Protein AF-A0A9P7D9U9-F1 (afdb_monomer_lite)

Foldseek 3Di:
DQPDLCVVLVVLLVVLLVVCVVCDPDPSNVVSLVVSVVVSVVVQVVDPDRHDADPCNSVVSVVVSVVVVVVVVVVVVVVVVPPPPQLCVLDPQDDLLNLCCVPCVVVLVVQQVVVCVVVVHDPDPVCSVVSSVVCVVVDDPVSSVVSVVVSVVDNVVHDDPVVSVVSCVVCVVVVVVVVVVVVVVVVVVVVVVDPPPPDDPDDPPPPDPPPPDDDDPDDD

pLDDT: mean 78.58, std 14.87, range [38.19, 97.62]

Sequence (220 aa):
MSTDWSIAFKPILDLHSKAIFAAGSSSVGKPVVRKIRRAILAAQDEQEEPIALPTSLKKAIKEYYAKSLKDKEEADEREAASRPREPSFYKKPLSEWDVAQKLFKQEIDSYDKAQQQSKGLEYSIKYRTGNAREWFNNMTPSQQQEVKFAMKKWNEEGAPEETQAIYRKNNLKKTLEDFAEQIQRTIVISRVLGPDLSHSSFPDFRIRPTSMYCPDPTRV

Structure (mmCIF, N/CA/C/O backbone):
data_AF-A0A9P7D9U9-F1
#
_entry.id   AF-A0A9P7D9U9-F1
#
loop_
_atom_site.group_PDB
_atom_site.id
_atom_site.type_symbol
_atom_site.label_atom_id
_atom_site.label_alt_id
_atom_site.label_comp_id
_atom_site.label_asym_id
_atom_site.label_entity_id
_atom_site.label_seq_id
_atom_site.pdbx_PDB_ins_code
_atom_site.Cartn_x
_atom_site.Cartn_y
_atom_site.Cartn_z
_atom_site.occupancy
_atom_site.B_iso_or_equiv
_atom_site.auth_seq_id
_atom_site.auth_comp_id
_atom_site.auth_asym_id
_atom_site.auth_atom_id
_atom_site.pdbx_PDB_model_num
ATOM 1 N N . MET A 1 1 ? 27.990 11.207 -40.603 1.00 38.19 1 MET A N 1
ATOM 2 C CA . MET A 1 1 ? 27.406 11.034 -39.257 1.00 38.19 1 MET A CA 1
ATOM 3 C C . MET A 1 1 ? 27.461 9.552 -38.942 1.00 38.19 1 MET A C 1
ATOM 5 O O . MET A 1 1 ? 26.999 8.785 -39.771 1.00 38.19 1 MET A O 1
ATOM 9 N N . SER A 1 2 ? 28.125 9.131 -37.863 1.00 43.81 2 SER A N 1
ATOM 10 C CA . SER A 1 2 ? 28.246 7.700 -37.550 1.00 43.81 2 SER A CA 1
ATOM 11 C C . SER A 1 2 ? 26.873 7.175 -37.142 1.00 43.81 2 SER A C 1
ATOM 13 O O . SER A 1 2 ? 26.391 7.523 -36.067 1.00 43.81 2 SER A O 1
ATOM 15 N N . THR A 1 3 ? 26.231 6.388 -38.004 1.00 58.41 3 THR A N 1
ATOM 16 C CA . THR A 1 3 ? 25.002 5.669 -37.663 1.00 58.41 3 THR A CA 1
ATOM 17 C C . THR A 1 3 ? 25.354 4.696 -36.549 1.00 58.41 3 THR A C 1
ATOM 19 O O . THR A 1 3 ? 26.104 3.743 -36.755 1.00 58.41 3 THR A O 1
ATOM 22 N N . ASP A 1 4 ? 24.904 4.992 -35.335 1.00 79.44 4 ASP A N 1
ATOM 23 C CA . ASP A 1 4 ? 25.162 4.148 -34.178 1.00 79.44 4 ASP A CA 1
ATOM 24 C C . ASP A 1 4 ? 24.483 2.794 -34.438 1.00 79.44 4 ASP A C 1
ATOM 26 O O . ASP A 1 4 ? 23.257 2.712 -34.530 1.00 79.44 4 ASP A O 1
ATOM 30 N N . TRP A 1 5 ? 25.274 1.734 -34.638 1.00 88.19 5 TRP A N 1
ATOM 31 C CA . TRP A 1 5 ? 24.797 0.372 -34.923 1.00 88.19 5 TRP A CA 1
ATOM 32 C C . TRP A 1 5 ? 23.723 -0.078 -33.917 1.00 88.19 5 TRP A C 1
ATOM 34 O O . TRP A 1 5 ? 22.824 -0.848 -34.252 1.00 88.19 5 TRP A O 1
ATOM 44 N N . SER A 1 6 ? 23.779 0.443 -32.688 1.00 86.38 6 SER A N 1
ATOM 45 C CA . SER A 1 6 ? 22.790 0.183 -31.644 1.00 86.38 6 SER A CA 1
ATOM 46 C C . SER A 1 6 ? 21.386 0.701 -31.988 1.00 86.38 6 SER A C 1
ATOM 48 O O . SER A 1 6 ? 20.402 0.080 -31.594 1.00 86.38 6 SER A O 1
ATOM 50 N N . ILE A 1 7 ? 21.275 1.790 -32.756 1.00 88.12 7 ILE A N 1
ATOM 51 C CA . ILE A 1 7 ? 20.002 2.356 -33.223 1.00 88.12 7 ILE A CA 1
ATOM 52 C C . ILE A 1 7 ? 19.436 1.497 -34.354 1.00 88.12 7 ILE A C 1
ATOM 54 O O . ILE A 1 7 ? 18.266 1.121 -34.315 1.00 88.12 7 ILE A O 1
ATOM 58 N N . ALA A 1 8 ? 20.271 1.143 -35.332 1.00 87.38 8 ALA A N 1
ATOM 59 C CA . ALA A 1 8 ? 19.840 0.373 -36.496 1.00 87.38 8 ALA A CA 1
ATOM 60 C C . ALA A 1 8 ? 19.400 -1.054 -36.138 1.00 87.38 8 ALA A C 1
ATOM 62 O O . ALA A 1 8 ? 18.411 -1.557 -36.665 1.00 87.38 8 ALA A O 1
ATOM 63 N N . PHE A 1 9 ? 20.092 -1.689 -35.190 1.00 90.88 9 PHE A N 1
ATOM 64 C CA . PHE A 1 9 ? 19.777 -3.044 -34.738 1.00 90.88 9 PHE A CA 1
ATOM 65 C C . PHE A 1 9 ? 18.959 -3.076 -33.442 1.00 90.88 9 PHE A C 1
ATOM 67 O O . PHE A 1 9 ? 18.838 -4.129 -32.809 1.00 90.88 9 PHE A O 1
ATOM 74 N N . LYS A 1 10 ? 18.353 -1.946 -33.053 1.00 89.94 10 LYS A N 1
ATOM 75 C CA . LYS A 1 10 ? 17.529 -1.840 -31.845 1.00 89.94 10 LYS A CA 1
ATOM 76 C C . LYS A 1 10 ? 16.432 -2.912 -31.751 1.00 89.94 10 LYS A C 1
ATOM 78 O O . LYS A 1 10 ? 16.337 -3.516 -30.688 1.00 89.94 10 LYS A O 1
ATOM 83 N N . PRO A 1 11 ? 15.671 -3.257 -32.813 1.00 91.88 11 PRO A N 1
ATOM 84 C CA . PRO A 1 11 ? 14.643 -4.300 -32.717 1.00 91.88 11 PRO A CA 1
ATOM 85 C C . PRO A 1 11 ? 15.201 -5.671 -32.304 1.00 91.88 11 PRO A C 1
ATOM 87 O O . PRO A 1 11 ? 14.588 -6.392 -31.517 1.00 91.88 11 PRO A O 1
ATOM 90 N N . ILE A 1 12 ? 16.398 -6.016 -32.792 1.00 90.75 12 ILE A N 1
ATOM 91 C CA . ILE A 1 12 ? 17.091 -7.270 -32.464 1.00 90.75 12 ILE A CA 1
ATOM 92 C C . ILE A 1 12 ? 17.590 -7.235 -31.015 1.00 90.75 12 ILE A C 1
ATOM 94 O O . ILE A 1 12 ? 17.492 -8.230 -30.292 1.00 90.75 12 ILE A O 1
ATOM 98 N N . LEU A 1 13 ? 18.110 -6.088 -30.574 1.00 89.69 13 LEU A N 1
ATOM 99 C CA . LEU A 1 13 ? 18.542 -5.886 -29.193 1.00 89.69 13 LEU A CA 1
ATOM 100 C C . LEU A 1 13 ? 17.347 -5.945 -28.220 1.00 89.69 13 LEU A C 1
ATOM 102 O O . LEU A 1 13 ? 17.408 -6.630 -27.195 1.00 89.69 13 LEU A O 1
ATOM 106 N N . ASP A 1 14 ? 16.226 -5.313 -28.550 1.00 88.06 14 ASP A N 1
ATOM 107 C CA . ASP A 1 14 ? 15.030 -5.292 -27.706 1.00 88.06 14 ASP A CA 1
ATOM 108 C C . ASP A 1 14 ? 14.404 -6.689 -27.576 1.00 88.06 14 ASP A C 1
ATOM 110 O O . ASP A 1 14 ? 14.042 -7.094 -26.466 1.00 88.06 14 ASP A O 1
ATOM 114 N N . LEU A 1 15 ? 14.380 -7.480 -28.657 1.00 91.12 15 LEU A N 1
ATOM 115 C CA . LEU A 1 15 ? 13.888 -8.866 -28.654 1.00 91.12 15 LEU A CA 1
ATOM 116 C C . LEU A 1 15 ? 14.630 -9.755 -27.641 1.00 91.12 15 LEU A C 1
ATOM 118 O O . LEU A 1 15 ? 14.038 -10.636 -27.012 1.00 91.12 15 LEU A O 1
ATOM 122 N N . HIS A 1 16 ? 15.931 -9.522 -27.465 1.00 86.50 16 HIS A N 1
ATOM 123 C CA . HIS A 1 16 ? 16.793 -10.327 -26.600 1.00 86.50 16 HIS A CA 1
ATOM 124 C C . HIS A 1 16 ? 17.087 -9.692 -25.233 1.00 86.50 16 HIS A C 1
ATOM 126 O O . HIS A 1 16 ? 17.719 -10.336 -24.390 1.00 86.50 16 HIS A O 1
ATOM 132 N N . SER A 1 17 ? 16.584 -8.481 -24.978 1.00 83.88 17 SER A N 1
ATOM 133 C CA . SER A 1 17 ? 16.792 -7.726 -23.736 1.00 83.88 17 SER A CA 1
ATOM 134 C C . SER A 1 17 ? 16.411 -8.531 -22.487 1.00 83.88 17 SER A C 1
ATOM 136 O O . SER A 1 17 ? 17.236 -8.732 -21.597 1.00 83.88 17 SER A O 1
ATOM 138 N N . LYS A 1 18 ? 15.200 -9.104 -22.457 1.00 82.62 18 LYS A N 1
ATOM 139 C CA . LYS A 1 18 ? 14.691 -9.912 -21.333 1.00 82.62 18 LYS A CA 1
ATOM 140 C C . LYS A 1 18 ? 15.584 -11.114 -21.020 1.00 82.62 18 LYS A C 1
ATOM 142 O O . LYS A 1 18 ? 15.840 -11.403 -19.856 1.00 82.62 18 LYS A O 1
ATOM 147 N N . ALA A 1 19 ? 16.078 -11.797 -22.053 1.00 81.69 19 ALA A N 1
ATOM 148 C CA . ALA A 1 19 ? 16.932 -12.971 -21.891 1.00 81.69 19 ALA A CA 1
ATOM 149 C C . ALA A 1 19 ? 18.329 -12.610 -21.358 1.00 81.69 19 ALA A C 1
ATOM 151 O O . ALA A 1 19 ? 18.917 -13.394 -20.618 1.00 81.69 19 ALA A O 1
ATOM 152 N N . ILE A 1 20 ? 18.855 -11.430 -21.707 1.00 80.88 20 ILE A N 1
ATOM 153 C CA . ILE A 1 20 ? 20.122 -10.933 -21.155 1.00 80.88 20 ILE A CA 1
ATOM 154 C C . ILE A 1 20 ? 19.951 -10.517 -19.699 1.00 80.88 20 ILE A C 1
ATOM 156 O O . ILE A 1 20 ? 20.754 -10.924 -18.862 1.00 80.88 20 ILE A O 1
ATOM 160 N N . PHE A 1 21 ? 18.896 -9.763 -19.382 1.00 79.31 21 PHE A N 1
ATOM 161 C CA . PHE A 1 21 ? 18.644 -9.324 -18.011 1.00 79.31 21 PHE A CA 1
ATOM 162 C C . PHE A 1 21 ? 18.388 -10.502 -17.064 1.00 79.31 21 PHE A C 1
ATOM 164 O O . PHE A 1 21 ? 18.892 -10.499 -15.948 1.00 79.31 21 PHE A O 1
ATOM 171 N N . ALA A 1 22 ? 17.700 -11.551 -17.526 1.00 78.44 22 ALA A N 1
ATOM 172 C CA . ALA A 1 22 ? 17.508 -12.774 -16.747 1.00 78.44 22 ALA A CA 1
ATOM 173 C C . ALA A 1 22 ? 18.806 -13.580 -16.536 1.00 78.44 22 ALA A C 1
ATOM 175 O O . ALA A 1 22 ? 18.949 -14.265 -15.528 1.00 78.44 22 ALA A O 1
ATOM 176 N N . ALA A 1 23 ? 19.758 -13.519 -17.475 1.00 72.75 23 ALA A N 1
ATOM 177 C CA . ALA A 1 23 ? 21.020 -14.258 -17.390 1.00 72.75 23 ALA A CA 1
ATOM 178 C C . ALA A 1 23 ? 22.089 -13.560 -16.522 1.00 72.75 23 ALA A C 1
ATOM 180 O O . ALA A 1 23 ? 23.051 -14.214 -16.097 1.00 72.75 23 ALA A O 1
ATOM 181 N N . GLY A 1 24 ? 21.951 -12.253 -16.276 1.00 66.94 24 GLY A N 1
ATOM 182 C CA . GLY A 1 24 ? 22.918 -11.447 -15.526 1.00 66.94 24 GLY A CA 1
ATOM 183 C C . GLY A 1 24 ? 24.337 -11.492 -16.118 1.00 66.94 24 GLY A C 1
ATOM 184 O O . GLY A 1 24 ? 24.531 -11.628 -17.327 1.00 66.94 24 GLY A O 1
ATOM 185 N N . SER A 1 25 ? 25.359 -11.418 -15.256 1.00 59.72 25 SER A N 1
ATOM 186 C CA . SER A 1 25 ? 26.783 -11.524 -15.632 1.00 59.72 25 SER A CA 1
ATOM 187 C C . SER A 1 25 ? 27.286 -12.970 -15.797 1.00 59.72 25 SER A C 1
ATOM 189 O O . SER A 1 25 ? 28.475 -13.199 -16.042 1.00 59.72 25 SER A O 1
ATOM 191 N N . SER A 1 26 ? 26.398 -13.962 -15.674 1.00 59.69 26 SER A N 1
ATOM 192 C CA . SER A 1 26 ? 26.762 -15.379 -15.647 1.00 59.69 26 SER A CA 1
ATOM 193 C C . SER A 1 26 ? 27.233 -15.914 -17.011 1.00 59.69 26 SER A C 1
ATOM 195 O O . SER A 1 26 ? 27.046 -15.312 -18.076 1.00 59.69 26 SER A O 1
ATOM 197 N N . SER A 1 27 ? 27.820 -17.116 -17.006 1.00 59.50 27 SER A N 1
ATOM 198 C CA . SER A 1 27 ? 28.221 -17.847 -18.219 1.00 59.50 27 SER A CA 1
ATOM 199 C C . SER A 1 27 ? 27.067 -18.061 -19.219 1.00 59.50 27 SER A C 1
ATOM 201 O O . SER A 1 27 ? 27.330 -18.232 -20.416 1.00 59.50 27 SER A O 1
ATOM 203 N N . VAL A 1 28 ? 25.812 -17.958 -18.759 1.00 60.25 28 VAL A N 1
ATOM 204 C CA . VAL A 1 28 ? 24.563 -18.064 -19.534 1.00 60.25 28 VAL A CA 1
ATOM 205 C C . VAL A 1 28 ? 24.367 -16.885 -20.502 1.00 60.25 28 VAL A C 1
ATOM 207 O O . VAL A 1 28 ? 23.746 -17.044 -21.554 1.00 60.25 28 VAL A O 1
ATOM 210 N N . GLY A 1 29 ? 24.994 -15.729 -20.252 1.00 69.56 29 GLY A N 1
ATOM 211 C CA . GLY A 1 29 ? 24.954 -14.583 -21.170 1.00 69.56 29 GLY A CA 1
ATOM 212 C C . GLY A 1 29 ? 25.712 -14.816 -22.487 1.00 69.56 29 GLY A C 1
ATOM 213 O O . GLY A 1 29 ? 25.397 -14.218 -23.517 1.00 69.56 29 GLY A O 1
ATOM 214 N N . LYS A 1 30 ? 26.695 -15.733 -22.511 1.00 80.12 30 LYS A N 1
ATOM 215 C CA . LYS A 1 30 ? 27.496 -16.031 -23.718 1.00 80.12 30 LYS A CA 1
ATOM 216 C C . LYS A 1 30 ? 26.639 -16.609 -24.863 1.00 80.12 30 LYS A C 1
ATOM 218 O O . LYS A 1 30 ? 26.780 -16.117 -25.985 1.00 80.12 30 LYS A O 1
ATOM 223 N N . PRO A 1 31 ? 25.774 -17.622 -24.640 1.00 86.00 31 PRO A N 1
ATOM 224 C CA . PRO A 1 31 ? 24.804 -18.083 -25.634 1.00 86.00 31 PRO A CA 1
ATOM 225 C C . PRO A 1 31 ? 23.915 -16.976 -26.206 1.00 86.00 31 PRO A C 1
ATOM 227 O O . PRO A 1 31 ? 23.750 -16.906 -27.422 1.00 86.00 31 PRO A O 1
ATOM 230 N N . VAL A 1 32 ? 23.383 -16.094 -25.357 1.00 85.75 32 VAL A N 1
ATOM 231 C CA . VAL A 1 32 ? 22.441 -15.044 -25.777 1.00 85.75 32 VAL A CA 1
ATOM 232 C C . VAL A 1 32 ? 23.145 -13.987 -26.632 1.00 85.75 32 VAL A C 1
ATOM 234 O O . VAL A 1 32 ? 22.694 -13.688 -27.734 1.00 85.75 32 VAL A O 1
ATOM 237 N N . VAL A 1 33 ? 24.334 -13.533 -26.220 1.00 87.88 33 VAL A N 1
ATOM 238 C CA . VAL A 1 33 ? 25.165 -12.607 -27.015 1.00 87.88 33 VAL A CA 1
ATOM 239 C C . VAL A 1 33 ? 25.573 -13.217 -28.362 1.00 87.88 33 VAL A C 1
ATOM 241 O O . VAL A 1 33 ? 25.669 -12.510 -29.365 1.00 87.88 33 VAL A O 1
ATOM 244 N N . ARG A 1 34 ? 25.803 -14.538 -28.431 1.00 89.25 34 ARG A N 1
ATOM 245 C CA . ARG A 1 34 ? 26.063 -15.221 -29.712 1.00 89.25 34 ARG A CA 1
ATOM 246 C C . ARG A 1 34 ? 24.837 -15.213 -30.624 1.00 89.25 34 ARG A C 1
ATOM 248 O O . ARG A 1 34 ? 25.021 -15.018 -31.820 1.00 89.25 34 ARG A O 1
ATOM 255 N N . LYS A 1 35 ? 23.630 -15.420 -30.083 1.00 91.31 35 LYS A N 1
ATOM 256 C CA . LYS A 1 35 ? 22.378 -15.351 -30.857 1.00 91.31 35 LYS A CA 1
ATOM 257 C C . LYS A 1 35 ? 22.164 -13.949 -31.426 1.00 91.31 35 LYS A C 1
ATOM 259 O O . LYS A 1 35 ? 21.996 -13.829 -32.632 1.00 91.31 35 LYS A O 1
ATOM 264 N N . ILE A 1 36 ? 22.315 -12.913 -30.599 1.00 90.06 36 ILE A N 1
ATOM 265 C CA . ILE A 1 36 ? 22.213 -11.510 -31.035 1.00 90.06 36 ILE A CA 1
ATOM 266 C C . ILE A 1 36 ? 23.227 -11.202 -32.129 1.00 90.06 36 ILE A C 1
ATOM 268 O O . ILE A 1 36 ? 22.862 -10.678 -33.171 1.00 90.06 36 ILE A O 1
ATOM 272 N N . ARG A 1 37 ? 24.496 -11.584 -31.940 1.00 92.75 37 ARG A N 1
ATOM 273 C CA . ARG A 1 37 ? 25.519 -11.379 -32.973 1.00 92.75 37 ARG A CA 1
ATOM 274 C C . ARG A 1 37 ? 25.128 -12.025 -34.304 1.00 92.75 37 ARG A C 1
ATOM 276 O O . ARG A 1 37 ? 25.363 -11.418 -35.336 1.00 92.75 37 ARG A O 1
ATOM 283 N N . ARG A 1 38 ? 24.596 -13.252 -34.293 1.00 92.50 38 ARG A N 1
ATOM 284 C CA . ARG A 1 38 ? 24.168 -13.927 -35.531 1.00 92.50 38 ARG A CA 1
ATOM 285 C C . ARG A 1 38 ? 23.009 -13.190 -36.196 1.00 92.50 38 ARG A C 1
ATOM 287 O O . ARG A 1 38 ? 23.052 -13.019 -37.401 1.00 92.50 38 ARG A O 1
ATOM 294 N N . ALA A 1 39 ? 22.033 -12.736 -35.413 1.00 91.56 39 ALA A N 1
ATOM 295 C CA . ALA A 1 39 ? 20.897 -11.978 -35.925 1.00 91.56 39 ALA A CA 1
ATOM 296 C C . ALA A 1 39 ? 21.320 -10.626 -36.523 1.00 91.56 39 ALA A C 1
ATOM 298 O O . ALA A 1 39 ? 20.851 -10.274 -37.593 1.00 91.56 39 ALA A O 1
ATOM 299 N N . ILE A 1 40 ? 22.247 -9.907 -35.878 1.00 91.06 40 ILE A N 1
ATOM 300 C CA . ILE A 1 40 ? 22.7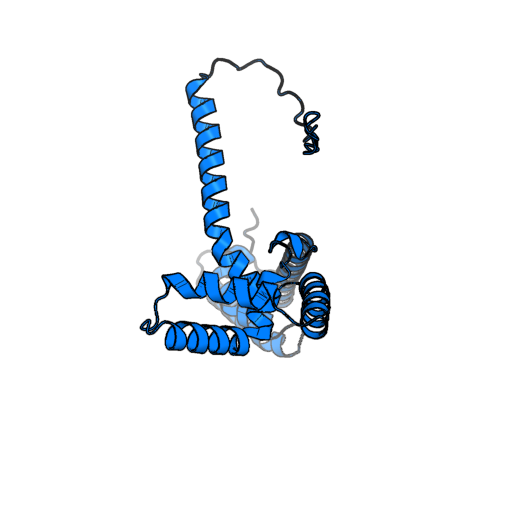90 -8.641 -36.400 1.00 91.06 40 ILE A CA 1
ATOM 301 C C . ILE A 1 40 ? 23.535 -8.865 -37.719 1.00 91.06 40 ILE A C 1
ATOM 303 O O . ILE A 1 40 ? 23.340 -8.102 -38.653 1.00 91.06 40 ILE A O 1
ATOM 307 N N . LEU A 1 41 ? 24.364 -9.911 -37.804 1.00 90.75 41 LEU A N 1
ATOM 308 C CA . LEU A 1 41 ? 25.088 -10.222 -39.039 1.00 90.75 41 LEU A CA 1
ATOM 309 C C . LEU A 1 41 ? 24.131 -10.616 -40.172 1.00 90.75 41 LEU A C 1
ATOM 311 O O . LEU A 1 41 ? 24.263 -10.091 -41.265 1.00 90.75 41 LEU A O 1
ATOM 315 N N . ALA A 1 42 ? 23.128 -11.453 -39.892 1.00 91.56 42 ALA A N 1
ATOM 316 C CA . ALA A 1 42 ? 22.120 -11.823 -40.887 1.00 91.56 42 ALA A CA 1
ATOM 317 C C . ALA A 1 42 ? 21.311 -10.608 -41.375 1.00 91.56 42 ALA A C 1
ATOM 319 O O . ALA A 1 42 ? 21.114 -10.440 -42.569 1.00 91.56 42 ALA A O 1
ATOM 320 N N . ALA A 1 43 ? 20.904 -9.722 -40.461 1.00 88.81 43 ALA A N 1
ATOM 321 C CA . ALA A 1 43 ? 20.186 -8.498 -40.815 1.00 88.81 43 ALA A CA 1
ATOM 322 C C . ALA A 1 43 ? 21.055 -7.495 -41.590 1.00 88.81 43 ALA A C 1
ATOM 324 O O . ALA A 1 43 ? 20.524 -6.660 -42.311 1.00 88.81 43 ALA A O 1
ATOM 325 N N . GLN A 1 44 ? 22.378 -7.550 -41.431 1.00 86.69 44 GLN A N 1
ATOM 326 C CA . GLN A 1 44 ? 23.300 -6.728 -42.203 1.00 86.69 44 GLN A CA 1
ATOM 327 C C . GLN A 1 44 ? 23.497 -7.252 -43.626 1.00 86.69 44 GLN A C 1
ATOM 329 O O . GLN A 1 44 ? 23.618 -6.445 -44.540 1.00 86.69 44 GLN A O 1
ATOM 334 N N . ASP A 1 45 ? 23.499 -8.573 -43.814 1.00 85.44 45 ASP A N 1
ATOM 335 C CA . ASP A 1 45 ? 23.578 -9.190 -45.144 1.00 85.44 45 ASP A CA 1
ATOM 336 C C . ASP A 1 45 ? 22.332 -8.871 -46.000 1.00 85.44 45 ASP A C 1
ATOM 338 O O . ASP A 1 45 ? 22.402 -8.881 -47.226 1.00 85.44 45 ASP A O 1
ATOM 342 N N . GLU A 1 46 ? 21.200 -8.557 -45.359 1.00 84.75 46 GLU A N 1
ATOM 343 C CA . GLU A 1 46 ? 19.941 -8.153 -46.005 1.00 84.75 46 GLU A CA 1
ATOM 344 C C . GLU A 1 46 ? 19.838 -6.638 -46.286 1.00 84.75 46 GLU A C 1
ATOM 346 O O . GLU A 1 46 ? 18.908 -6.205 -46.966 1.00 84.75 46 GLU A O 1
ATOM 351 N N . GLN A 1 47 ? 20.759 -5.813 -45.773 1.00 80.44 47 GLN A N 1
ATOM 352 C CA . GLN A 1 47 ? 20.736 -4.361 -45.980 1.00 80.44 47 GLN A CA 1
ATOM 353 C C . GLN A 1 47 ? 21.511 -3.952 -47.238 1.00 80.44 47 GLN A C 1
ATOM 355 O O . GLN A 1 47 ? 22.661 -4.339 -47.424 1.00 80.44 47 GLN A O 1
ATOM 360 N N . GLU A 1 48 ? 20.903 -3.097 -48.069 1.00 74.06 48 GLU A N 1
ATOM 361 C CA . GLU A 1 48 ? 21.538 -2.552 -49.282 1.00 74.06 48 GLU A CA 1
ATOM 362 C C . GLU A 1 48 ? 22.750 -1.657 -48.964 1.00 74.06 48 GLU A C 1
ATOM 364 O O . GLU A 1 48 ? 23.724 -1.638 -49.717 1.00 74.06 48 GLU A O 1
ATOM 369 N N . GLU A 1 49 ? 22.728 -0.961 -47.821 1.00 81.50 49 GLU A N 1
ATOM 370 C CA . GLU A 1 49 ? 23.854 -0.169 -47.320 1.00 81.50 49 GLU A CA 1
ATOM 371 C C . GLU A 1 49 ? 24.423 -0.789 -46.032 1.00 81.50 49 GLU A C 1
ATOM 373 O O . GLU A 1 49 ? 23.792 -0.713 -44.972 1.00 81.50 49 GLU A O 1
ATOM 378 N N . PRO A 1 50 ? 25.623 -1.399 -46.077 1.00 77.88 50 PRO A N 1
ATOM 379 C CA . PRO A 1 50 ? 26.188 -2.070 -44.919 1.00 77.88 50 PRO A CA 1
ATOM 380 C C . PRO A 1 50 ? 26.564 -1.061 -43.830 1.00 77.88 50 PRO A C 1
ATOM 382 O O . PRO A 1 50 ? 27.416 -0.188 -44.008 1.00 77.88 50 PRO A O 1
ATOM 385 N N . ILE A 1 51 ? 25.968 -1.227 -42.651 1.00 84.38 51 ILE A N 1
ATOM 386 C CA . ILE A 1 51 ? 26.244 -0.385 -41.485 1.00 84.38 51 ILE A CA 1
ATOM 387 C C . ILE A 1 51 ? 27.601 -0.751 -40.876 1.00 84.38 51 ILE A C 1
ATOM 389 O O . ILE A 1 51 ? 27.928 -1.922 -40.674 1.00 84.38 51 ILE A O 1
ATOM 393 N N . ALA A 1 52 ? 28.401 0.257 -40.527 1.00 85.69 52 ALA A N 1
ATOM 394 C CA . ALA A 1 52 ? 29.691 0.046 -39.879 1.00 85.69 52 ALA A CA 1
ATOM 395 C C . ALA A 1 52 ? 29.516 -0.617 -38.499 1.00 85.69 52 ALA A C 1
ATOM 397 O O . ALA A 1 52 ? 29.067 0.009 -37.536 1.00 85.69 52 ALA A O 1
ATOM 398 N N . LEU A 1 53 ? 29.891 -1.896 -38.391 1.00 85.75 53 LEU A N 1
ATOM 399 C CA . LEU A 1 53 ? 29.876 -2.619 -37.123 1.00 85.75 53 LEU A CA 1
ATOM 400 C C . LEU A 1 53 ? 31.160 -2.399 -36.313 1.00 85.75 53 LEU A C 1
ATOM 402 O O . LEU A 1 53 ? 32.253 -2.305 -36.877 1.00 85.75 53 LEU A O 1
ATOM 406 N N . PRO A 1 54 ? 31.073 -2.443 -34.972 1.00 86.75 54 PRO A N 1
ATOM 407 C CA . PRO A 1 54 ? 32.248 -2.491 -34.116 1.00 86.75 54 PRO A CA 1
ATOM 408 C C . PRO A 1 54 ? 33.110 -3.729 -34.390 1.00 86.75 54 PRO A C 1
ATOM 410 O O . PRO A 1 54 ? 32.608 -4.856 -34.459 1.00 86.75 54 PRO A O 1
ATOM 413 N N . THR A 1 55 ? 34.431 -3.540 -34.402 1.00 83.12 55 THR A N 1
ATOM 414 C CA . THR A 1 55 ? 35.434 -4.613 -34.568 1.00 83.12 55 THR A CA 1
ATOM 415 C C . THR A 1 55 ? 35.253 -5.755 -33.564 1.00 83.12 55 THR A C 1
ATOM 417 O O . THR A 1 55 ? 35.471 -6.924 -33.878 1.00 83.12 55 THR A O 1
ATOM 420 N N . SER A 1 56 ? 34.775 -5.436 -32.358 1.00 87.50 56 SER A N 1
ATOM 421 C CA . SER A 1 56 ? 34.378 -6.411 -31.344 1.00 87.50 56 SER A CA 1
ATOM 422 C C . SER A 1 56 ? 32.888 -6.304 -31.017 1.00 87.50 56 SER A C 1
ATOM 424 O O . SER A 1 56 ? 32.503 -5.945 -29.906 1.00 87.50 56 SER A O 1
ATOM 426 N N . LEU A 1 57 ? 32.026 -6.676 -31.970 1.00 86.25 57 LEU A N 1
ATOM 427 C CA . LEU A 1 57 ? 30.565 -6.641 -31.801 1.00 86.25 57 LEU A CA 1
ATOM 428 C C . LEU A 1 57 ? 30.083 -7.340 -30.513 1.00 86.25 57 LEU A C 1
ATOM 430 O O . LEU A 1 57 ? 29.208 -6.844 -29.817 1.00 86.25 57 LEU A O 1
ATOM 434 N N . LYS A 1 58 ? 30.693 -8.469 -30.123 1.00 85.88 58 LYS A N 1
ATOM 435 C CA . LYS A 1 58 ? 30.336 -9.152 -28.861 1.00 85.88 58 LYS A CA 1
ATOM 436 C C . LYS A 1 58 ? 30.621 -8.297 -27.622 1.00 85.88 58 LYS A C 1
ATOM 438 O O . LYS A 1 58 ? 29.891 -8.417 -26.642 1.00 85.88 58 LYS A O 1
ATOM 443 N N . LYS A 1 59 ? 31.703 -7.512 -27.633 1.00 86.12 59 LYS A N 1
ATOM 444 C CA . LYS A 1 59 ? 32.059 -6.598 -26.541 1.00 86.12 59 LYS A CA 1
ATOM 445 C C . LYS A 1 59 ? 31.111 -5.400 -26.538 1.00 86.12 59 LYS A C 1
ATOM 447 O O . LYS A 1 59 ? 30.546 -5.114 -25.493 1.00 86.12 59 LYS A O 1
ATOM 452 N N . ALA A 1 60 ? 30.837 -4.829 -27.709 1.00 86.50 60 ALA A N 1
ATOM 453 C CA . ALA A 1 60 ? 29.906 -3.714 -27.866 1.00 86.50 60 ALA A CA 1
ATOM 454 C C . ALA A 1 60 ? 28.476 -4.063 -27.406 1.00 86.50 60 ALA A C 1
ATOM 456 O O . ALA A 1 60 ? 27.866 -3.299 -26.668 1.00 86.50 60 ALA A O 1
ATOM 457 N N . ILE A 1 61 ? 27.971 -5.261 -27.739 1.00 86.50 61 ILE A N 1
ATOM 458 C CA . ILE A 1 61 ? 26.684 -5.769 -27.227 1.00 86.50 61 ILE A CA 1
ATOM 459 C C . ILE A 1 61 ? 26.698 -5.837 -25.695 1.00 86.50 61 ILE A C 1
ATOM 461 O O . ILE A 1 61 ? 25.755 -5.400 -25.048 1.00 86.50 61 ILE A O 1
ATOM 465 N N . LYS A 1 62 ? 27.763 -6.374 -25.089 1.00 84.94 62 LYS A N 1
ATOM 466 C CA . LYS A 1 62 ? 27.858 -6.456 -23.624 1.00 84.94 62 LYS A CA 1
ATOM 467 C C . LYS A 1 62 ? 27.899 -5.080 -22.967 1.00 84.94 62 LYS A C 1
ATOM 469 O O . LYS A 1 62 ? 27.242 -4.891 -21.953 1.00 84.94 62 LYS A O 1
ATOM 474 N N . GLU A 1 63 ? 28.661 -4.148 -23.528 1.00 85.81 63 GLU A N 1
ATOM 475 C CA . GLU A 1 63 ? 28.769 -2.775 -23.027 1.00 85.81 63 GLU A CA 1
ATOM 476 C C . GLU A 1 63 ? 27.438 -2.028 -23.134 1.00 85.81 63 GLU A C 1
ATOM 478 O O . GLU A 1 63 ? 27.055 -1.351 -22.184 1.00 85.81 63 GLU A O 1
ATOM 483 N N . TYR A 1 64 ? 26.696 -2.224 -24.230 1.00 86.62 64 TYR A N 1
ATOM 484 C CA . TYR A 1 64 ? 25.355 -1.670 -24.417 1.00 86.62 64 TYR A CA 1
ATOM 485 C C . TYR A 1 64 ? 24.414 -2.061 -23.269 1.00 86.62 64 TYR A C 1
ATOM 487 O O . TYR A 1 64 ? 23.882 -1.191 -22.583 1.00 86.62 64 TYR A O 1
ATOM 495 N N . TYR A 1 65 ? 24.278 -3.360 -22.980 1.00 83.19 65 TYR A N 1
ATOM 496 C CA . TYR A 1 65 ? 23.406 -3.801 -21.885 1.00 83.19 65 TYR A CA 1
ATOM 497 C C . TYR A 1 65 ? 23.975 -3.501 -20.498 1.00 83.19 65 TYR A C 1
ATOM 499 O O . TYR A 1 65 ? 23.197 -3.284 -19.577 1.00 83.19 65 TYR A O 1
ATOM 507 N N . ALA A 1 66 ? 25.301 -3.462 -20.326 1.00 82.38 66 ALA A N 1
ATOM 508 C CA . ALA A 1 66 ? 25.910 -3.051 -19.061 1.00 82.38 66 ALA A CA 1
ATOM 509 C C . ALA A 1 66 ? 25.594 -1.585 -18.736 1.00 82.38 66 ALA A C 1
ATOM 511 O O . ALA A 1 66 ? 25.347 -1.259 -17.578 1.00 82.38 66 ALA A O 1
ATOM 512 N N . LYS A 1 67 ? 25.559 -0.716 -19.754 1.00 81.56 67 LYS A N 1
ATOM 513 C CA . LYS A 1 67 ? 25.119 0.672 -19.606 1.00 81.56 67 LYS A CA 1
ATOM 514 C C . LYS A 1 67 ? 23.639 0.739 -19.225 1.00 81.56 67 LYS A C 1
ATOM 516 O O . LYS A 1 67 ? 23.317 1.338 -18.211 1.00 81.56 67 LYS A O 1
ATOM 521 N N . SER A 1 68 ? 22.768 0.025 -19.943 1.00 77.44 68 SER A N 1
ATOM 522 C CA . SER A 1 68 ? 21.336 -0.025 -19.611 1.00 77.44 68 SER A CA 1
ATOM 523 C C . SER A 1 68 ? 21.041 -0.611 -18.227 1.00 77.44 68 SER A C 1
ATOM 525 O O . SER A 1 68 ? 20.054 -0.230 -17.607 1.00 77.44 68 SER A O 1
ATOM 527 N N . LEU A 1 69 ? 21.869 -1.542 -17.740 1.00 79.50 69 LEU A N 1
ATOM 528 C CA . LEU A 1 69 ? 21.730 -2.097 -16.394 1.00 79.50 69 LEU A CA 1
ATOM 529 C C . LEU A 1 69 ? 22.064 -1.047 -15.330 1.00 79.50 69 LEU A C 1
ATOM 531 O O . LEU A 1 69 ? 21.289 -0.880 -14.398 1.00 79.50 69 LEU A O 1
ATOM 535 N N . LYS A 1 70 ? 23.163 -0.306 -15.513 1.00 78.12 70 LYS A N 1
ATOM 536 C CA . LYS A 1 70 ? 23.546 0.795 -14.619 1.00 78.12 70 LYS A CA 1
ATOM 537 C C . LYS A 1 70 ? 22.509 1.909 -14.604 1.00 78.12 70 LYS A C 1
ATOM 539 O O . LYS A 1 70 ? 22.127 2.352 -13.533 1.00 7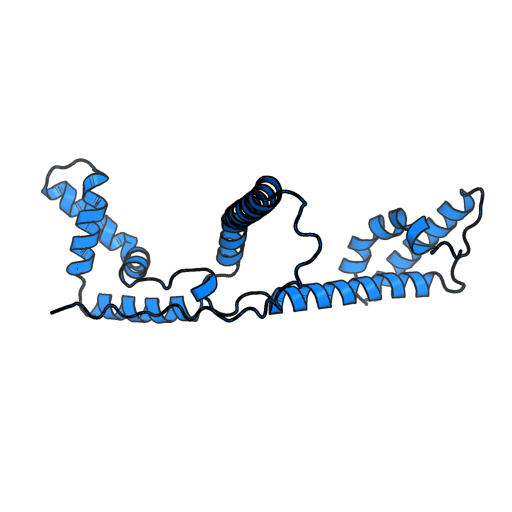8.12 70 LYS A O 1
ATOM 544 N N . ASP A 1 71 ? 22.021 2.313 -15.776 1.00 75.62 71 ASP A N 1
ATOM 545 C CA . ASP A 1 71 ? 20.991 3.351 -15.887 1.00 75.62 71 ASP A CA 1
ATOM 546 C C . ASP A 1 71 ? 19.702 2.923 -15.162 1.00 75.62 71 ASP A C 1
ATOM 548 O O . ASP A 1 71 ? 19.013 3.747 -14.563 1.00 75.62 71 ASP A O 1
ATOM 552 N N . LYS A 1 72 ? 19.381 1.622 -15.190 1.00 75.19 72 LYS A N 1
ATOM 553 C CA . LYS A 1 72 ? 18.248 1.058 -14.456 1.00 75.19 72 LYS A CA 1
ATOM 554 C C . LYS A 1 72 ? 18.497 1.020 -12.947 1.00 75.19 72 LYS A C 1
ATOM 556 O O . LYS A 1 72 ? 17.613 1.417 -12.204 1.00 75.19 72 LYS A O 1
ATOM 561 N N . GLU A 1 73 ? 19.669 0.574 -12.501 1.00 75.12 73 GLU A N 1
ATOM 562 C CA . GLU A 1 73 ? 20.039 0.580 -11.078 1.00 75.12 73 GLU A CA 1
ATOM 563 C C . GLU A 1 73 ? 20.016 2.005 -10.509 1.00 75.12 73 GLU A C 1
ATOM 565 O O . GLU A 1 73 ? 19.408 2.239 -9.471 1.00 75.12 73 GLU A O 1
ATOM 570 N N . GLU A 1 74 ? 20.573 2.982 -11.227 1.00 73.75 74 GLU A N 1
ATOM 571 C CA . GLU A 1 74 ? 20.548 4.391 -10.825 1.00 73.75 74 GLU A CA 1
ATOM 572 C C . GLU A 1 74 ? 19.120 4.964 -10.825 1.00 73.75 74 GLU A C 1
ATOM 574 O O . GLU A 1 74 ? 18.758 5.751 -9.946 1.00 73.75 74 GLU A O 1
ATOM 579 N N . ALA A 1 75 ? 18.276 4.565 -11.784 1.00 71.12 75 ALA A N 1
ATOM 580 C CA . ALA A 1 75 ? 16.865 4.939 -11.798 1.00 71.12 75 ALA A CA 1
ATOM 581 C C . ALA A 1 75 ? 16.101 4.337 -10.611 1.00 71.12 75 ALA A C 1
ATOM 583 O O . ALA A 1 75 ? 15.340 5.056 -9.964 1.00 71.12 75 ALA A O 1
ATOM 584 N N . ASP A 1 76 ? 16.336 3.064 -10.295 1.00 71.75 76 ASP A N 1
ATOM 585 C CA . ASP A 1 76 ? 15.725 2.365 -9.164 1.00 71.75 76 ASP A CA 1
ATOM 586 C C . ASP A 1 76 ? 16.198 2.981 -7.829 1.00 71.75 76 ASP A C 1
ATOM 588 O O . ASP A 1 76 ? 15.391 3.196 -6.922 1.00 71.75 76 ASP A O 1
ATOM 592 N N . GLU A 1 77 ? 17.476 3.357 -7.715 1.00 73.31 77 GLU A N 1
ATOM 593 C CA . GLU A 1 77 ? 18.034 4.075 -6.561 1.00 73.31 77 GLU A CA 1
ATOM 594 C C . GLU A 1 77 ? 17.455 5.484 -6.416 1.00 73.31 77 GLU A C 1
ATOM 596 O O . GLU A 1 77 ? 17.066 5.888 -5.317 1.00 73.31 77 GLU A O 1
ATOM 601 N N . ARG A 1 78 ? 17.346 6.241 -7.516 1.00 71.56 78 ARG A N 1
ATOM 602 C CA . ARG A 1 78 ? 16.711 7.566 -7.517 1.00 71.56 78 ARG A CA 1
ATOM 603 C C . ARG A 1 78 ? 15.236 7.459 -7.154 1.00 71.56 78 ARG A C 1
ATOM 605 O O . ARG A 1 78 ? 14.744 8.281 -6.380 1.00 71.56 78 ARG A O 1
ATOM 612 N N . GLU A 1 79 ? 14.533 6.454 -7.671 1.00 70.50 79 GLU A N 1
ATOM 613 C CA . GLU A 1 79 ? 13.146 6.199 -7.305 1.00 70.50 79 GLU A CA 1
ATOM 614 C C . GLU A 1 79 ? 13.057 5.880 -5.811 1.00 70.50 79 GLU A C 1
ATOM 616 O O . GLU A 1 79 ? 12.284 6.521 -5.101 1.00 70.50 79 GLU A O 1
ATOM 621 N N . ALA A 1 80 ? 13.897 4.978 -5.299 1.00 69.81 80 ALA A N 1
ATOM 622 C CA . ALA A 1 80 ? 13.952 4.636 -3.882 1.00 69.81 80 ALA A CA 1
ATOM 623 C C . ALA A 1 80 ? 14.268 5.848 -2.990 1.00 69.81 80 ALA A C 1
ATOM 625 O O . ALA A 1 80 ? 13.652 6.009 -1.937 1.00 69.81 80 ALA A O 1
ATOM 626 N N . ALA A 1 81 ? 15.168 6.733 -3.422 1.00 70.69 81 ALA A N 1
ATOM 627 C CA . ALA A 1 81 ? 15.501 7.969 -2.720 1.00 70.69 81 ALA A CA 1
ATOM 628 C C . ALA A 1 81 ? 14.363 9.002 -2.763 1.00 70.69 81 ALA A C 1
ATOM 630 O O . ALA A 1 81 ? 14.167 9.737 -1.797 1.00 70.69 81 ALA A O 1
ATOM 631 N N . SER A 1 82 ? 13.600 9.041 -3.859 1.00 65.75 82 SER A N 1
ATOM 632 C CA . SER A 1 82 ? 12.443 9.927 -4.022 1.00 65.75 82 SER A CA 1
ATOM 633 C C . SER A 1 82 ? 11.199 9.456 -3.271 1.00 65.75 82 SER A C 1
ATOM 635 O O . SER A 1 82 ? 10.256 10.229 -3.127 1.00 65.75 82 SER A O 1
ATOM 637 N N . ARG A 1 83 ? 11.175 8.207 -2.780 1.00 65.00 83 ARG A N 1
ATOM 638 C CA . ARG A 1 83 ? 10.083 7.697 -1.947 1.00 65.00 83 ARG A CA 1
ATOM 639 C C . ARG A 1 83 ? 10.126 8.418 -0.597 1.00 65.00 83 ARG A C 1
ATOM 641 O O . ARG A 1 83 ? 11.110 8.265 0.128 1.00 65.00 83 ARG A O 1
ATOM 648 N N . PRO A 1 84 ? 9.062 9.149 -0.213 1.00 62.25 84 PRO A N 1
ATOM 649 C CA . PRO A 1 84 ? 8.899 9.628 1.148 1.00 62.25 84 PRO A CA 1
ATOM 650 C C . PRO A 1 84 ? 9.210 8.518 2.150 1.00 62.25 84 PRO A C 1
ATOM 652 O O . PRO A 1 84 ? 8.607 7.447 2.104 1.00 62.25 84 PRO A O 1
ATOM 655 N N . ARG A 1 85 ? 10.202 8.759 3.008 1.00 60.66 85 ARG A N 1
ATOM 656 C CA . ARG A 1 85 ? 10.641 7.783 4.014 1.00 60.66 85 ARG A CA 1
ATOM 657 C C . ARG A 1 85 ? 9.697 7.730 5.203 1.00 60.66 85 ARG A C 1
ATOM 659 O O . ARG A 1 85 ? 9.640 6.719 5.890 1.00 60.66 85 ARG A O 1
ATOM 666 N N . GLU A 1 86 ? 8.959 8.810 5.435 1.00 60.03 86 GLU A N 1
ATOM 667 C CA . GLU A 1 86 ? 8.032 8.885 6.548 1.00 60.03 86 GLU A CA 1
ATOM 668 C C . GLU A 1 86 ? 6.724 8.144 6.217 1.00 60.03 86 GLU A C 1
ATOM 670 O O . GLU A 1 86 ? 6.052 8.483 5.235 1.00 60.03 86 GLU A O 1
ATOM 675 N N . PRO A 1 87 ? 6.312 7.160 7.039 1.00 55.12 87 PRO A N 1
ATOM 676 C CA . PRO A 1 87 ? 5.046 6.444 6.864 1.00 55.12 87 PRO A CA 1
ATOM 677 C C . PRO A 1 87 ? 3.822 7.373 6.837 1.00 55.12 87 PRO A C 1
ATOM 679 O O . PRO A 1 87 ? 2.833 7.093 6.152 1.00 55.12 87 PRO A O 1
ATOM 682 N N . SER A 1 88 ? 3.925 8.502 7.545 1.00 60.00 88 SER A N 1
ATOM 683 C CA . SER A 1 88 ? 2.938 9.584 7.630 1.00 60.00 88 SER A CA 1
ATOM 684 C C . SER A 1 88 ? 2.621 10.231 6.277 1.00 60.00 88 SER A C 1
ATOM 686 O O . SER A 1 88 ? 1.529 10.770 6.098 1.00 60.00 88 SER A O 1
ATOM 688 N N . PHE A 1 89 ? 3.536 10.164 5.302 1.00 60.56 89 PHE A N 1
ATOM 689 C CA . PHE A 1 89 ? 3.334 10.774 3.988 1.00 60.56 89 PHE A CA 1
ATOM 690 C C . PHE A 1 89 ? 2.273 10.035 3.165 1.00 60.56 89 PHE A C 1
ATOM 692 O O . PHE A 1 89 ? 1.495 10.643 2.430 1.00 60.56 89 PHE A O 1
ATOM 699 N N . TYR A 1 90 ? 2.222 8.707 3.286 1.00 56.09 90 TYR A N 1
ATOM 700 C CA . TYR A 1 90 ? 1.283 7.891 2.516 1.00 56.09 90 TYR A CA 1
ATOM 701 C C . TYR A 1 90 ? -0.008 7.604 3.268 1.00 56.09 90 TYR A C 1
ATOM 703 O O . TYR A 1 90 ? -1.004 7.258 2.640 1.00 56.09 90 TYR A O 1
ATOM 711 N N . LYS A 1 91 ? -0.029 7.720 4.597 1.00 68.94 91 LYS A N 1
ATOM 712 C CA . LYS A 1 91 ? -1.250 7.531 5.379 1.00 68.94 91 LYS A CA 1
ATOM 713 C C . LYS A 1 91 ? -1.267 8.471 6.566 1.00 68.94 91 LYS A C 1
ATOM 715 O O . LYS A 1 91 ? -0.266 8.636 7.251 1.00 68.94 91 LYS A O 1
ATOM 720 N N . LYS A 1 92 ? -2.452 9.017 6.848 1.00 80.31 92 LYS A N 1
ATOM 721 C CA . LYS A 1 92 ? -2.713 9.655 8.139 1.00 80.31 92 LYS A CA 1
ATOM 722 C C . LYS A 1 92 ? -2.346 8.662 9.252 1.00 80.31 92 LYS A C 1
ATOM 724 O O . LYS A 1 92 ? -2.663 7.477 9.090 1.00 80.31 92 LYS A 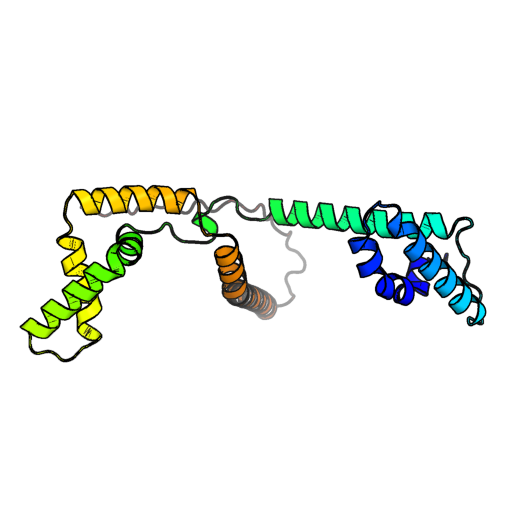O 1
ATOM 729 N N . PRO A 1 93 ? -1.693 9.119 10.336 1.00 83.25 93 PRO A N 1
ATOM 730 C CA . PRO A 1 93 ? -1.422 8.261 11.480 1.00 83.25 93 PRO A CA 1
ATOM 731 C C . PRO A 1 93 ? -2.733 7.622 11.934 1.00 83.25 93 PRO A C 1
ATOM 733 O O . PRO A 1 93 ? -3.770 8.289 11.983 1.00 83.25 93 PRO A O 1
ATOM 736 N N . LEU A 1 94 ? -2.691 6.318 12.195 1.00 85.88 94 LEU A N 1
ATOM 737 C CA . LEU A 1 94 ? -3.866 5.585 12.643 1.00 85.88 94 LEU A CA 1
ATOM 738 C C . LEU A 1 94 ? -4.298 6.133 13.999 1.00 85.88 94 LEU A C 1
ATOM 740 O O . LEU A 1 94 ? -3.466 6.280 14.897 1.00 85.88 94 LEU A O 1
ATOM 744 N N . SER A 1 95 ? -5.590 6.427 14.128 1.00 92.75 95 SER A N 1
ATOM 745 C CA . SER A 1 95 ? -6.179 6.790 15.412 1.00 92.75 95 SER A CA 1
ATOM 746 C C . SER A 1 95 ? -6.407 5.546 16.272 1.00 92.75 95 SER A C 1
ATOM 748 O O . SER A 1 95 ? -6.497 4.429 15.758 1.00 92.75 95 SER A O 1
ATOM 750 N N . GLU A 1 96 ? -6.565 5.735 17.583 1.00 94.69 96 GLU A N 1
ATOM 751 C CA . GLU A 1 96 ? -6.937 4.648 18.501 1.00 94.69 96 GLU A CA 1
ATOM 752 C C . GLU A 1 96 ? -8.222 3.937 18.039 1.00 94.69 96 GLU A C 1
ATOM 754 O O . GLU A 1 96 ? -8.310 2.712 18.089 1.00 94.69 96 GLU A O 1
ATOM 759 N N . TRP A 1 97 ? -9.184 4.692 17.498 1.00 95.12 97 TRP A N 1
ATOM 760 C CA . TRP A 1 97 ? -10.418 4.157 16.921 1.00 95.12 97 TRP A CA 1
ATOM 761 C C . TRP A 1 97 ? -10.156 3.232 15.724 1.00 95.12 97 TRP A C 1
ATOM 763 O O . TRP A 1 97 ? -10.673 2.116 15.687 1.00 95.12 97 TRP A O 1
ATOM 773 N N . ASP A 1 98 ? -9.321 3.652 14.768 1.00 92.06 98 ASP A N 1
ATOM 774 C CA . ASP A 1 98 ? -9.012 2.846 13.576 1.00 92.06 98 ASP A CA 1
ATOM 775 C C . ASP A 1 98 ? -8.325 1.525 13.945 1.00 92.06 98 ASP A C 1
ATOM 777 O O . ASP A 1 98 ? -8.552 0.486 13.317 1.00 92.06 98 ASP A O 1
ATOM 781 N N . VAL A 1 99 ? -7.464 1.568 14.964 1.00 91.38 99 VAL A N 1
ATOM 782 C CA . VAL A 1 99 ? -6.740 0.401 15.474 1.00 91.38 99 VAL A CA 1
ATOM 783 C C . VAL A 1 99 ? -7.687 -0.531 16.223 1.00 91.38 99 VAL A C 1
ATOM 785 O O . VAL A 1 99 ? -7.700 -1.730 15.942 1.00 91.38 99 VAL A O 1
ATOM 788 N N . ALA A 1 100 ? -8.541 0.008 17.095 1.00 93.38 100 ALA A N 1
ATOM 789 C CA . ALA A 1 100 ? -9.539 -0.767 17.825 1.00 93.38 100 ALA A CA 1
ATOM 790 C C . ALA A 1 100 ? -10.526 -1.473 16.883 1.00 93.38 100 ALA A C 1
ATOM 792 O O . ALA A 1 100 ? -10.793 -2.660 17.057 1.00 93.38 100 ALA A O 1
ATOM 793 N N . GLN A 1 101 ? -10.995 -0.795 15.828 1.00 93.50 101 GLN A N 1
ATOM 794 C CA . GLN A 1 101 ? -11.869 -1.406 14.819 1.00 93.50 101 GLN A CA 1
ATOM 795 C C . GLN A 1 101 ? -11.228 -2.603 14.106 1.00 93.50 101 GLN A C 1
ATOM 797 O O . GLN A 1 101 ? -11.939 -3.509 13.670 1.00 93.50 101 GLN A O 1
ATOM 802 N N . LYS A 1 102 ? -9.898 -2.607 13.954 1.00 91.06 102 LYS A N 1
ATOM 803 C CA . LYS A 1 102 ? -9.165 -3.705 13.313 1.00 91.06 102 LYS A CA 1
ATOM 804 C C . LYS A 1 102 ? -8.873 -4.850 14.273 1.00 91.06 102 LYS A C 1
ATOM 806 O O . LYS A 1 102 ? -9.079 -5.997 13.891 1.00 91.06 102 LYS A O 1
ATOM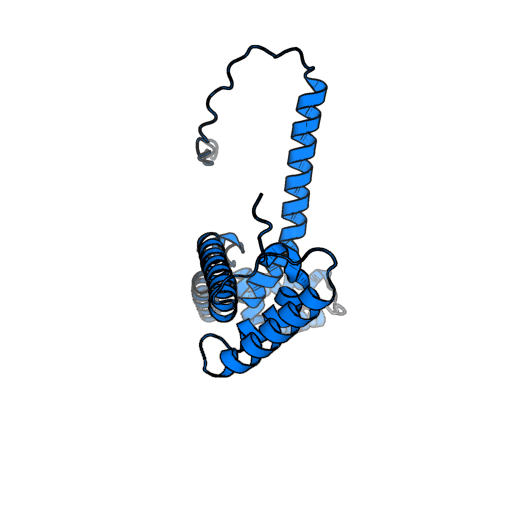 811 N N . LEU A 1 103 ? -8.398 -4.541 15.479 1.00 91.69 103 LEU A N 1
ATOM 812 C CA . LEU A 1 103 ? -8.056 -5.546 16.489 1.00 91.69 103 LEU A CA 1
ATOM 813 C C . LEU A 1 103 ? -9.299 -6.271 17.004 1.00 91.69 103 LEU A C 1
ATOM 815 O O . LEU A 1 103 ? -9.348 -7.496 17.008 1.00 91.69 103 LEU A O 1
ATOM 819 N N . PHE A 1 104 ? -10.336 -5.515 17.356 1.00 94.81 104 PHE A N 1
ATOM 820 C CA . PHE A 1 104 ? -11.505 -6.027 18.070 1.00 94.81 104 PHE A CA 1
ATOM 821 C C . PHE A 1 104 ? -12.740 -6.131 17.183 1.00 94.81 104 PHE A C 1
ATOM 823 O O . PHE A 1 104 ? -13.872 -6.048 17.655 1.00 94.81 104 PHE A O 1
ATOM 830 N N . LYS A 1 105 ? -12.548 -6.342 15.876 1.00 93.56 105 LYS A N 1
ATOM 831 C CA . LYS A 1 105 ? -13.654 -6.426 14.914 1.00 93.56 105 LYS A CA 1
ATOM 832 C C . LYS A 1 105 ? -14.721 -7.438 15.347 1.00 93.56 105 LYS A C 1
ATOM 834 O O . LYS A 1 105 ? -15.907 -7.137 15.291 1.00 93.56 105 LYS A O 1
ATOM 839 N N . GLN A 1 106 ? -14.302 -8.622 15.796 1.00 94.56 106 GLN A N 1
ATOM 840 C CA . GLN A 1 106 ? -15.226 -9.680 16.218 1.00 94.56 106 GLN A CA 1
ATOM 841 C C . GLN A 1 106 ? -16.003 -9.312 17.489 1.00 94.56 106 GLN A C 1
ATOM 843 O O . GLN A 1 106 ? -17.190 -9.623 17.585 1.00 94.56 106 GLN A O 1
ATOM 848 N N . GLU A 1 107 ? -15.362 -8.636 18.444 1.00 96.25 107 GLU A N 1
ATOM 849 C CA . GLU A 1 107 ? -16.014 -8.183 19.677 1.00 96.25 107 GLU A CA 1
ATOM 850 C C . GLU A 1 107 ? -17.014 -7.062 19.392 1.00 96.25 107 GLU A C 1
ATOM 852 O O . GLU A 1 107 ? -18.152 -7.132 19.851 1.00 96.25 107 GLU A O 1
ATOM 857 N N . ILE A 1 108 ? -16.632 -6.089 18.558 1.00 95.75 108 ILE A N 1
ATOM 858 C CA . ILE A 1 108 ? -17.514 -5.011 18.093 1.00 95.75 108 ILE A CA 1
ATOM 859 C C . ILE A 1 108 ? -18.727 -5.589 17.357 1.00 95.75 108 ILE A C 1
ATOM 861 O O . ILE A 1 108 ? -19.858 -5.202 17.643 1.00 95.75 108 ILE A O 1
ATOM 865 N N . ASP A 1 109 ? -18.511 -6.534 16.437 1.00 95.25 109 ASP A N 1
ATOM 866 C CA . ASP A 1 109 ? -19.594 -7.174 15.685 1.00 95.25 109 ASP A CA 1
ATOM 867 C C . ASP A 1 109 ? -20.513 -7.989 16.617 1.00 95.25 109 ASP A C 1
ATOM 869 O O . ASP A 1 109 ? -21.729 -8.013 16.427 1.00 95.25 109 ASP A O 1
ATOM 873 N N . SER A 1 110 ? -19.963 -8.641 17.646 1.00 96.06 110 SER A N 1
ATOM 874 C CA . SER A 1 110 ? -20.750 -9.393 18.637 1.00 96.06 110 SER A CA 1
ATOM 875 C C . SER A 1 110 ? -21.567 -8.466 19.540 1.00 96.06 110 SER A C 1
ATOM 877 O O . SER A 1 110 ? -22.743 -8.731 19.796 1.00 96.06 110 SER A O 1
ATOM 879 N N . TYR A 1 111 ? -20.976 -7.350 19.969 1.00 96.12 111 TYR A N 1
ATOM 880 C CA . TYR A 1 111 ? -21.652 -6.319 20.750 1.00 96.12 111 TYR A CA 1
ATOM 881 C C . TYR A 1 111 ? -22.784 -5.656 19.957 1.00 96.12 111 TYR A C 1
ATOM 883 O O . TYR A 1 111 ? -23.893 -5.516 20.469 1.00 96.12 111 TYR A O 1
ATOM 891 N N . ASP A 1 112 ? -22.539 -5.309 18.689 1.00 95.81 112 ASP A N 1
ATOM 892 C CA . ASP A 1 112 ? -23.556 -4.752 17.794 1.00 95.81 112 ASP A CA 1
ATOM 893 C C . ASP A 1 112 ? -24.744 -5.710 17.632 1.00 95.81 112 ASP A C 1
ATOM 895 O O . ASP A 1 112 ? -25.893 -5.301 17.797 1.00 95.81 112 ASP A O 1
ATOM 899 N N . LYS A 1 113 ? -24.480 -7.005 17.406 1.00 94.69 113 LYS A N 1
ATOM 900 C CA . LYS A 1 113 ? -25.529 -8.034 17.327 1.00 94.69 113 LYS A CA 1
ATOM 901 C C . LYS A 1 113 ? -26.367 -8.097 18.605 1.00 94.69 113 LYS A C 1
ATOM 903 O O . LYS A 1 113 ? -27.592 -8.091 18.512 1.00 94.69 113 LYS A O 1
ATOM 908 N N . ALA A 1 114 ? -25.731 -8.117 19.775 1.00 94.69 114 ALA A N 1
ATOM 909 C CA . ALA A 1 114 ? -26.431 -8.170 21.058 1.00 94.69 114 ALA A CA 1
ATOM 910 C C . ALA A 1 114 ? -27.285 -6.911 21.310 1.00 94.69 114 ALA A C 1
ATOM 912 O O . ALA A 1 114 ? -28.432 -7.015 21.744 1.00 94.69 114 ALA A O 1
ATOM 913 N N . GLN A 1 115 ? -26.761 -5.724 20.985 1.00 94.19 115 GLN A N 1
ATOM 914 C CA . GLN A 1 115 ? -27.474 -4.449 21.131 1.00 94.19 115 GLN A CA 1
ATOM 915 C C . GLN A 1 115 ? -28.656 -4.303 20.170 1.00 94.19 115 GLN A C 1
ATOM 917 O O . GLN A 1 115 ? -29.660 -3.675 20.503 1.00 94.19 115 GLN A O 1
ATOM 922 N N . GLN A 1 116 ? -28.553 -4.848 18.960 1.00 92.75 116 GLN A N 1
ATOM 923 C CA . GLN A 1 116 ? -29.665 -4.816 18.013 1.00 92.75 116 GLN A CA 1
ATOM 924 C C . GLN A 1 116 ? -30.748 -5.832 18.384 1.00 92.75 116 GLN A C 1
ATOM 926 O O . GLN A 1 116 ? -31.930 -5.492 18.347 1.00 92.75 116 GLN A O 1
ATOM 931 N N . GLN A 1 117 ? -30.353 -7.024 18.843 1.00 92.94 117 GLN A N 1
ATOM 932 C CA . GLN A 1 117 ? -31.282 -8.030 19.362 1.00 92.94 117 GLN A CA 1
ATOM 933 C C . GLN A 1 117 ? -32.064 -7.521 20.578 1.00 92.94 117 GLN A C 1
ATOM 935 O O . GLN A 1 117 ? -33.281 -7.686 20.621 1.00 92.94 117 GLN A O 1
ATOM 940 N N . SER A 1 118 ? -31.408 -6.848 21.531 1.00 92.75 118 SER A N 1
ATOM 941 C CA . SER A 1 118 ? -32.085 -6.301 22.718 1.00 92.75 118 SER A CA 1
ATOM 942 C C . SER A 1 118 ? -33.110 -5.214 22.380 1.00 92.75 118 SER A C 1
ATOM 944 O O . SER A 1 118 ? -34.115 -5.072 23.072 1.00 92.75 118 SER A O 1
ATOM 946 N N . LYS A 1 119 ? -32.884 -4.471 21.292 1.00 92.38 119 LYS A N 1
ATOM 947 C CA . LYS A 1 119 ? -33.786 -3.424 20.790 1.00 92.38 119 LYS A CA 1
ATOM 948 C C . LYS A 1 119 ? -34.850 -3.959 19.823 1.00 92.38 119 LYS A C 1
ATOM 950 O O . LYS A 1 119 ? -35.664 -3.173 19.346 1.00 92.38 119 LYS A O 1
ATOM 955 N N . GLY A 1 120 ? -34.841 -5.259 19.511 1.00 91.06 120 GLY A N 1
ATOM 956 C CA . GLY A 1 120 ? -35.740 -5.864 18.522 1.00 91.06 120 GLY A CA 1
ATOM 957 C C . GLY A 1 120 ? -35.541 -5.321 17.102 1.00 91.06 120 GLY A C 1
ATOM 958 O O . GLY A 1 120 ? -36.475 -5.326 16.306 1.00 91.06 120 GLY A O 1
ATOM 959 N N . LEU A 1 121 ? -34.348 -4.803 16.795 1.00 88.75 121 LEU A N 1
ATOM 960 C CA . LEU A 1 121 ? -34.020 -4.236 15.491 1.00 88.75 121 LEU A CA 1
ATOM 961 C C . LEU A 1 121 ? -33.411 -5.311 14.589 1.00 88.75 121 LEU A C 1
ATOM 963 O O . LEU A 1 121 ? -32.495 -6.031 14.984 1.00 88.75 121 LEU A O 1
ATOM 967 N N . GLU A 1 122 ? -33.881 -5.377 13.347 1.00 81.00 122 GLU A N 1
ATOM 968 C CA . GLU A 1 122 ? -33.298 -6.229 12.314 1.00 81.00 122 GLU A CA 1
ATOM 969 C C . GLU A 1 122 ? -32.090 -5.521 11.680 1.00 81.00 122 GLU A C 1
ATOM 971 O O . GLU A 1 122 ? -32.249 -4.468 11.063 1.00 81.00 122 GLU A O 1
ATOM 976 N N . TYR A 1 123 ? -30.887 -6.072 11.896 1.00 78.75 123 TYR A N 1
ATOM 977 C CA . TYR A 1 123 ? -29.584 -5.741 11.285 1.00 78.75 123 TYR A CA 1
ATOM 978 C C . TYR A 1 123 ? -29.462 -4.390 10.558 1.00 78.75 123 TYR A C 1
ATOM 980 O O . TYR A 1 123 ? -29.101 -4.314 9.381 1.00 78.75 123 TYR A O 1
ATOM 988 N N . SER A 1 124 ? -29.724 -3.293 11.267 1.00 85.06 124 SER A N 1
ATOM 989 C CA . SER A 1 124 ? -29.804 -1.973 10.652 1.00 85.06 124 SER A CA 1
ATOM 990 C C . SER A 1 124 ? -28.443 -1.288 10.661 1.00 85.06 124 SER A C 1
ATOM 992 O O . SER A 1 124 ? -27.882 -0.945 11.704 1.00 85.06 124 SER A O 1
ATOM 994 N N . ILE A 1 125 ? -27.931 -1.018 9.456 1.00 86.25 125 ILE A N 1
ATOM 995 C CA . ILE A 1 125 ? -26.639 -0.351 9.219 1.00 86.25 125 ILE A CA 1
ATOM 996 C C . ILE A 1 125 ? -26.548 0.987 9.967 1.00 86.25 125 ILE A C 1
ATOM 998 O O . ILE A 1 125 ? -25.468 1.378 10.411 1.00 86.25 125 ILE A O 1
ATOM 1002 N N . LYS A 1 126 ? -27.684 1.670 10.157 1.00 87.56 126 LYS A N 1
ATOM 1003 C CA . LYS A 1 126 ? -27.764 2.971 10.829 1.00 87.56 126 LYS A CA 1
ATOM 1004 C C . LYS A 1 126 ? -27.227 2.935 12.267 1.00 87.56 126 LYS A C 1
ATOM 1006 O O . LYS A 1 126 ? -26.657 3.928 12.712 1.00 87.56 126 LYS A O 1
ATOM 1011 N N . TYR A 1 127 ? -27.377 1.815 12.978 1.00 89.81 127 TYR A N 1
ATOM 1012 C CA . TYR A 1 127 ? -27.003 1.706 14.395 1.00 89.81 127 TYR A CA 1
ATOM 1013 C C . TYR A 1 127 ? -25.593 1.168 14.620 1.00 89.81 127 TYR A C 1
ATOM 1015 O O . TYR A 1 127 ? -24.997 1.444 15.659 1.00 89.81 127 TYR A O 1
ATOM 1023 N N . ARG A 1 128 ? -25.021 0.484 13.627 1.00 92.12 128 ARG A N 1
ATOM 1024 C CA . ARG A 1 128 ? -23.724 -0.185 13.750 1.00 92.12 128 ARG A CA 1
ATOM 1025 C C . ARG A 1 128 ? -22.593 0.763 14.156 1.00 92.12 128 ARG A C 1
ATOM 1027 O O . ARG A 1 128 ? -21.817 0.449 15.052 1.00 92.12 128 ARG A O 1
ATOM 1034 N N . THR A 1 129 ? -22.514 1.953 13.555 1.00 93.12 129 THR A N 1
ATOM 1035 C CA . THR A 1 129 ? -21.484 2.949 13.915 1.00 93.12 129 THR A CA 1
ATOM 1036 C C . THR A 1 129 ? -21.686 3.507 15.325 1.00 93.12 129 THR A C 1
ATOM 1038 O O . THR A 1 129 ? -20.709 3.790 16.014 1.00 93.12 129 THR A O 1
ATOM 1041 N N . GLY A 1 130 ? -22.940 3.664 15.760 1.00 95.06 130 GLY A N 1
ATOM 1042 C CA . GLY A 1 130 ? -23.271 4.117 17.112 1.00 95.06 130 GLY A CA 1
ATOM 1043 C C . GLY A 1 130 ? -22.871 3.083 18.161 1.00 95.06 130 GLY A C 1
ATOM 1044 O O . GLY A 1 130 ? -22.103 3.403 19.062 1.00 95.06 130 GLY A O 1
ATOM 1045 N N . ASN A 1 131 ? -23.296 1.832 17.972 1.00 95.12 131 ASN A N 1
ATOM 1046 C CA . ASN A 1 131 ? -22.978 0.722 18.870 1.00 95.12 131 ASN A CA 1
ATOM 1047 C C . ASN A 1 131 ? -21.465 0.460 18.936 1.00 95.12 131 ASN A C 1
ATOM 1049 O O . ASN A 1 131 ? -20.922 0.246 20.014 1.00 95.12 131 ASN A O 1
ATOM 1053 N N . ALA A 1 132 ? -20.755 0.539 17.805 1.00 95.12 132 ALA A N 1
ATOM 1054 C CA . ALA A 1 132 ? -19.301 0.393 17.790 1.00 95.12 132 ALA A CA 1
ATOM 1055 C C . ALA A 1 132 ? -18.593 1.516 18.573 1.00 95.12 132 ALA A C 1
ATOM 1057 O O . ALA A 1 132 ? -17.614 1.254 19.269 1.00 95.12 132 ALA A O 1
ATOM 1058 N N . ARG A 1 133 ? -19.083 2.763 18.488 1.00 96.06 133 ARG A N 1
ATOM 1059 C CA . ARG A 1 133 ? -18.552 3.893 19.275 1.00 96.06 133 ARG A CA 1
ATOM 1060 C C . ARG A 1 133 ? -18.827 3.729 20.762 1.00 96.06 133 ARG A C 1
ATOM 1062 O O . ARG A 1 133 ? -17.956 4.016 21.574 1.00 96.06 133 ARG A O 1
ATOM 1069 N N . GLU A 1 134 ? -20.016 3.258 21.110 1.00 96.62 134 GLU A N 1
ATOM 1070 C CA . GLU A 1 134 ? -20.381 2.959 22.492 1.00 96.62 134 GLU A CA 1
ATOM 1071 C C . GLU A 1 134 ? -19.496 1.851 23.073 1.00 96.62 134 GLU A C 1
ATOM 1073 O O . GLU A 1 134 ? -18.946 2.017 24.158 1.00 96.62 134 GLU A O 1
ATOM 1078 N N . TRP A 1 135 ? -19.267 0.773 22.317 1.00 97.44 135 TRP A N 1
ATOM 1079 C CA . TRP A 1 135 ? -18.320 -0.278 22.691 1.00 97.44 135 TRP A CA 1
ATOM 1080 C C . TRP A 1 135 ? -16.910 0.281 22.919 1.00 97.44 135 TRP A C 1
ATOM 1082 O O . TRP A 1 135 ? -16.297 0.002 23.944 1.00 97.44 135 TRP A O 1
ATOM 1092 N N . PHE A 1 136 ? -16.420 1.129 22.010 1.00 97.31 136 PHE A N 1
ATOM 1093 C CA . PHE A 1 136 ? -15.091 1.734 22.124 1.00 97.31 136 PHE A CA 1
ATOM 1094 C C . PHE A 1 136 ? -14.948 2.606 23.376 1.00 97.31 136 PHE A C 1
ATOM 1096 O O . PHE A 1 136 ? -13.951 2.513 24.088 1.00 97.31 136 PHE A O 1
ATOM 1103 N N . ASN A 1 137 ? -15.964 3.410 23.693 1.00 96.94 137 ASN A N 1
ATOM 1104 C CA . ASN A 1 137 ? -15.963 4.230 24.905 1.00 96.94 137 ASN A CA 1
ATOM 1105 C C . ASN A 1 137 ? -16.000 3.385 26.191 1.00 96.94 137 ASN A C 1
ATOM 1107 O O . ASN A 1 137 ? -15.519 3.836 27.227 1.00 96.94 137 ASN A O 1
ATOM 1111 N N . ASN A 1 138 ? -16.534 2.162 26.114 1.00 96.88 138 ASN A N 1
ATOM 1112 C CA . ASN A 1 138 ? -16.650 1.217 27.225 1.00 96.88 138 ASN A CA 1
ATOM 1113 C C . ASN A 1 138 ? -15.535 0.151 27.247 1.00 96.88 138 ASN A C 1
ATOM 1115 O O . ASN A 1 138 ? -15.658 -0.847 27.958 1.00 96.88 138 ASN A O 1
ATOM 1119 N N . MET A 1 139 ? -14.450 0.331 26.483 1.00 96.19 139 MET A N 1
ATOM 1120 C CA . MET A 1 139 ? -13.318 -0.601 26.494 1.00 96.19 139 MET A CA 1
ATOM 1121 C C . MET A 1 139 ? -12.671 -0.698 27.875 1.00 96.19 139 MET A C 1
ATOM 1123 O O . MET A 1 139 ? -12.492 0.300 28.578 1.00 96.19 139 MET A O 1
ATOM 1127 N N . THR A 1 140 ? -12.219 -1.902 28.217 1.00 97.62 140 THR A N 1
ATOM 1128 C CA . THR A 1 140 ? -11.441 -2.120 29.438 1.00 97.62 140 THR A CA 1
ATOM 1129 C C . THR A 1 140 ? -10.072 -1.423 29.359 1.00 97.62 140 THR A C 1
ATOM 1131 O O . THR A 1 140 ? -9.515 -1.275 28.266 1.00 97.62 140 THR A O 1
ATOM 1134 N N . PRO A 1 141 ? -9.460 -1.040 30.498 1.00 97.50 141 PRO A N 1
ATOM 1135 C CA . PRO A 1 141 ? -8.128 -0.428 30.501 1.00 97.50 141 PRO A CA 1
ATOM 1136 C C . PRO A 1 141 ? -7.051 -1.293 29.823 1.00 97.50 141 PRO A C 1
ATOM 1138 O O . PRO A 1 141 ? -6.158 -0.762 29.166 1.00 97.50 141 PRO A O 1
ATOM 1141 N N . SER A 1 142 ? -7.167 -2.624 29.925 1.00 96.75 142 SER A N 1
ATOM 1142 C CA . SER A 1 142 ? -6.268 -3.572 29.252 1.00 96.75 142 SER A CA 1
ATOM 1143 C C . SER A 1 142 ? -6.374 -3.474 27.728 1.00 96.75 142 SER A C 1
ATOM 1145 O O . SER A 1 142 ? -5.357 -3.366 27.045 1.00 96.75 142 SER A O 1
ATOM 1147 N N . GLN A 1 143 ? -7.598 -3.451 27.190 1.00 95.56 143 GLN A N 1
ATOM 1148 C CA . GLN A 1 143 ? -7.835 -3.290 25.751 1.00 95.56 143 GLN A CA 1
ATOM 1149 C C . GLN A 1 143 ? -7.340 -1.929 25.257 1.00 95.56 143 GLN A C 1
ATOM 1151 O O . GLN A 1 143 ? -6.676 -1.850 24.229 1.00 95.56 143 GLN A O 1
ATOM 1156 N N . GLN A 1 144 ? -7.584 -0.852 26.013 1.00 97.19 144 GLN A N 1
ATOM 1157 C CA . GLN A 1 144 ? -7.065 0.477 25.671 1.00 97.19 144 GLN A CA 1
ATOM 1158 C C . GLN A 1 144 ? -5.531 0.492 25.582 1.00 97.19 144 GLN A C 1
ATOM 1160 O O . GLN A 1 144 ? -4.965 1.120 24.685 1.00 97.19 144 GLN A O 1
ATOM 1165 N N . GLN A 1 145 ? -4.844 -0.205 26.492 1.00 97.38 145 GLN A N 1
ATOM 1166 C CA . GLN A 1 145 ? -3.387 -0.313 26.463 1.00 97.38 145 GLN A CA 1
ATOM 1167 C C . GLN A 1 145 ? -2.894 -1.105 25.243 1.00 97.38 145 GLN A C 1
ATOM 1169 O O . GLN A 1 145 ? -1.930 -0.687 24.597 1.00 97.38 145 GLN A O 1
ATOM 1174 N N . GLU A 1 146 ? -3.571 -2.196 24.887 1.00 95.38 146 GLU A N 1
ATOM 1175 C CA . GLU A 1 146 ? -3.272 -2.982 23.686 1.00 95.38 146 GLU A CA 1
ATOM 1176 C C . GLU A 1 146 ? -3.454 -2.159 22.403 1.00 95.38 146 GLU A C 1
ATOM 1178 O O . GLU A 1 146 ? -2.562 -2.136 21.552 1.00 95.38 146 GLU A O 1
ATOM 1183 N N . VAL A 1 147 ? -4.549 -1.393 22.304 1.00 94.38 147 VAL A N 1
ATOM 1184 C CA . VAL A 1 147 ? -4.792 -0.459 21.192 1.00 94.38 147 VAL A CA 1
ATOM 1185 C C . VAL A 1 147 ? -3.663 0.560 21.084 1.00 94.38 147 VAL A C 1
ATOM 1187 O O . VAL A 1 147 ? -3.141 0.771 19.992 1.00 94.38 147 VAL A O 1
ATOM 1190 N N . LYS A 1 148 ? -3.237 1.172 22.196 1.00 95.94 148 LYS A N 1
ATOM 1191 C CA . LYS A 1 148 ? -2.138 2.154 22.197 1.00 95.94 148 LYS A CA 1
ATOM 1192 C C . LYS A 1 148 ? -0.812 1.539 21.755 1.00 95.94 148 LYS A C 1
ATOM 1194 O O . LYS A 1 148 ? -0.079 2.160 20.982 1.00 95.94 148 LYS A O 1
ATOM 1199 N N . PHE A 1 149 ? -0.509 0.324 22.209 1.00 93.06 149 PHE A N 1
ATOM 1200 C CA . PHE A 1 149 ? 0.699 -0.393 21.805 1.00 93.06 149 PHE A CA 1
ATOM 1201 C C . PHE A 1 149 ? 0.682 -0.725 20.309 1.00 93.06 149 PHE A C 1
ATOM 1203 O O . PHE A 1 149 ? 1.639 -0.421 19.595 1.00 93.06 149 PHE A O 1
ATOM 1210 N N . ALA A 1 150 ? -0.426 -1.278 19.814 1.00 88.38 150 ALA A N 1
ATOM 1211 C CA . ALA A 1 150 ? -0.597 -1.584 18.400 1.00 88.38 150 ALA A CA 1
ATOM 1212 C C . ALA A 1 150 ? -0.587 -0.321 17.530 1.00 88.38 150 ALA A C 1
ATOM 1214 O O . ALA A 1 150 ? 0.032 -0.321 16.474 1.00 88.38 150 ALA A O 1
ATOM 1215 N N . MET A 1 151 ? -1.200 0.775 17.986 1.00 91.62 151 MET A N 1
ATOM 1216 C CA . MET A 1 151 ? -1.177 2.070 17.303 1.00 91.62 151 MET A CA 1
ATOM 1217 C C . MET A 1 151 ? 0.253 2.571 17.121 1.00 91.62 151 MET A C 1
ATOM 1219 O O . MET A 1 151 ? 0.630 2.949 16.013 1.00 91.62 151 MET A O 1
ATOM 1223 N N . LYS A 1 152 ? 1.056 2.550 18.191 1.00 91.31 152 LYS A N 1
ATOM 1224 C CA . LYS A 1 152 ? 2.466 2.939 18.128 1.00 91.31 152 LYS A CA 1
ATOM 1225 C C . LYS A 1 152 ? 3.226 2.048 17.144 1.00 91.31 152 LYS A C 1
ATOM 1227 O O . LYS A 1 152 ? 3.822 2.563 16.204 1.00 91.31 152 LYS A O 1
ATOM 1232 N N . LYS A 1 153 ? 3.104 0.726 17.294 1.00 87.62 153 LYS A N 1
ATOM 1233 C CA . LYS A 1 153 ? 3.763 -0.258 16.428 1.00 87.62 153 LYS A CA 1
ATOM 1234 C C . LYS A 1 153 ? 3.389 -0.085 14.952 1.00 87.62 153 LYS A C 1
ATOM 1236 O O . LYS A 1 153 ? 4.266 -0.032 14.102 1.00 87.62 153 LYS A O 1
ATOM 1241 N N . TRP A 1 154 ? 2.103 0.034 14.629 1.00 85.25 154 TRP A N 1
ATOM 1242 C CA . TRP A 1 154 ? 1.628 0.139 13.244 1.00 85.25 154 TRP A CA 1
ATOM 1243 C C . TRP A 1 154 ? 1.956 1.488 12.598 1.00 85.25 154 TRP A C 1
ATOM 1245 O O . TRP A 1 154 ? 2.147 1.551 11.385 1.00 85.25 154 TRP A O 1
ATOM 1255 N N . ASN A 1 155 ? 2.030 2.565 13.384 1.00 85.44 155 ASN A N 1
ATOM 1256 C CA . ASN A 1 155 ? 2.491 3.858 12.883 1.00 85.44 155 ASN A CA 1
ATOM 1257 C C . ASN A 1 155 ? 4.019 3.879 12.672 1.00 85.44 155 ASN A C 1
ATOM 1259 O O . ASN A 1 155 ? 4.478 4.562 11.759 1.00 85.44 155 ASN A O 1
ATOM 1263 N N . GLU A 1 156 ? 4.789 3.118 13.459 1.00 84.75 156 GLU A N 1
ATOM 1264 C CA . GLU A 1 156 ? 6.246 2.960 13.309 1.00 84.75 156 GLU A CA 1
ATOM 1265 C C . GLU A 1 156 ? 6.628 2.033 12.141 1.00 84.75 156 GLU A C 1
ATOM 1267 O O . GLU A 1 156 ? 7.460 2.401 11.316 1.00 84.75 156 GLU A O 1
ATOM 1272 N N . GLU A 1 157 ? 6.003 0.855 12.029 1.00 77.88 157 GLU A N 1
ATOM 1273 C CA . GLU A 1 157 ? 6.254 -0.119 10.949 1.00 77.88 157 GLU A CA 1
ATOM 1274 C C . GLU A 1 157 ? 5.736 0.371 9.584 1.00 77.88 157 GLU A C 1
ATOM 1276 O O . GLU A 1 157 ? 6.191 -0.075 8.529 1.00 77.88 157 GLU A O 1
ATOM 1281 N N . GLY A 1 158 ? 4.799 1.322 9.593 1.00 67.44 158 GLY A N 1
ATOM 1282 C CA . GLY A 1 158 ? 4.181 1.867 8.396 1.00 67.44 158 GLY A CA 1
ATOM 1283 C C . GLY A 1 158 ? 3.250 0.883 7.684 1.00 67.44 158 GLY A C 1
ATOM 1284 O O . GLY A 1 158 ? 2.881 -0.180 8.181 1.00 67.44 158 GLY A O 1
ATOM 1285 N N . ALA A 1 159 ? 2.788 1.267 6.493 1.00 59.28 159 ALA A N 1
ATOM 1286 C CA . ALA A 1 159 ? 1.942 0.389 5.692 1.00 59.28 159 ALA A CA 1
ATOM 1287 C C . ALA A 1 159 ? 2.785 -0.731 5.048 1.00 59.28 159 ALA A C 1
ATOM 1289 O O . ALA A 1 159 ? 3.838 -0.410 4.494 1.00 59.28 159 ALA A O 1
ATOM 1290 N N . PRO A 1 160 ? 2.300 -1.989 5.004 1.00 63.28 160 PRO A N 1
ATOM 1291 C CA . PRO A 1 160 ? 2.930 -3.049 4.217 1.00 63.28 160 PRO A CA 1
ATOM 1292 C C . PRO A 1 160 ? 3.154 -2.598 2.769 1.00 63.28 160 PRO A C 1
ATOM 1294 O O . PRO A 1 160 ? 2.320 -1.869 2.221 1.00 63.28 160 PRO A O 1
ATOM 1297 N N . GLU A 1 161 ? 4.249 -3.035 2.144 1.00 64.06 161 GLU A N 1
ATOM 1298 C CA . GLU A 1 161 ? 4.679 -2.575 0.813 1.00 64.06 161 GLU A CA 1
ATOM 1299 C C . GLU A 1 161 ? 3.578 -2.733 -0.252 1.00 64.06 161 GLU A C 1
ATOM 1301 O O . GLU A 1 161 ? 3.306 -1.804 -1.015 1.00 64.06 161 GLU A O 1
ATOM 1306 N N . GLU A 1 162 ? 2.827 -3.836 -0.216 1.00 63.09 162 GLU A N 1
ATOM 1307 C CA . GLU A 1 162 ? 1.658 -4.049 -1.082 1.00 63.09 162 GLU A CA 1
ATOM 1308 C C . GLU A 1 162 ? 0.583 -2.971 -0.903 1.00 63.09 162 GLU A C 1
ATOM 1310 O O . GLU A 1 162 ? 0.003 -2.475 -1.870 1.00 63.09 162 GLU A O 1
ATOM 1315 N N . THR A 1 163 ? 0.327 -2.546 0.337 1.00 60.34 163 THR A N 1
ATOM 1316 C CA . THR A 1 163 ? -0.668 -1.500 0.597 1.00 60.34 163 THR A CA 1
ATOM 1317 C C . THR A 1 163 ? -0.150 -0.121 0.192 1.00 60.34 163 THR A C 1
ATOM 1319 O O . THR A 1 163 ? -0.948 0.733 -0.198 1.00 60.34 163 THR A O 1
ATOM 1322 N N . GLN A 1 164 ? 1.166 0.110 0.252 1.00 63.97 164 GLN A N 1
ATOM 1323 C CA . GLN A 1 164 ? 1.779 1.318 -0.304 1.00 63.97 164 GLN A CA 1
ATOM 1324 C C . GLN A 1 164 ? 1.617 1.354 -1.826 1.00 63.97 164 GLN A C 1
ATOM 1326 O O . GLN A 1 164 ? 1.218 2.383 -2.366 1.00 63.97 164 GLN A O 1
ATOM 1331 N N . ALA A 1 165 ? 1.850 0.231 -2.512 1.00 67.06 165 ALA A N 1
ATOM 1332 C CA . ALA A 1 165 ? 1.667 0.119 -3.956 1.00 67.06 165 ALA A CA 1
ATOM 1333 C C . ALA A 1 165 ? 0.207 0.371 -4.373 1.00 67.06 165 ALA A C 1
ATOM 1335 O O . ALA A 1 165 ? -0.046 1.144 -5.299 1.00 67.06 165 ALA A O 1
ATOM 1336 N N . ILE A 1 166 ? -0.762 -0.202 -3.649 1.00 68.44 166 ILE A N 1
ATOM 1337 C CA . ILE A 1 166 ? -2.196 0.034 -3.887 1.00 68.44 166 ILE A CA 1
ATOM 1338 C C . ILE A 1 166 ? -2.560 1.504 -3.647 1.00 68.44 166 ILE A C 1
ATOM 1340 O O . ILE A 1 166 ? -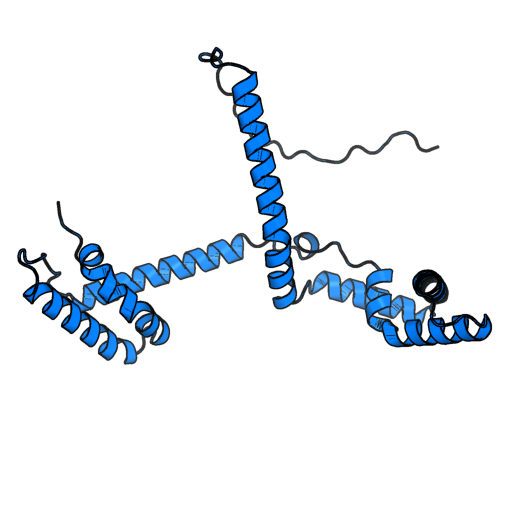3.255 2.104 -4.466 1.00 68.44 166 ILE A O 1
ATOM 1344 N N . TYR A 1 167 ? -2.079 2.107 -2.556 1.00 66.19 167 TYR A N 1
ATOM 1345 C CA . TYR A 1 167 ? -2.331 3.519 -2.268 1.00 66.19 167 TYR A CA 1
ATOM 1346 C C . TYR A 1 167 ? -1.755 4.425 -3.356 1.00 66.19 167 TYR A C 1
ATOM 1348 O O . TYR A 1 167 ? -2.467 5.286 -3.861 1.00 66.19 167 TYR A O 1
ATOM 1356 N N . ARG A 1 168 ? -0.504 4.194 -3.775 1.00 69.38 168 ARG A N 1
ATOM 1357 C CA . ARG A 1 168 ? 0.125 4.932 -4.879 1.00 69.38 168 ARG A CA 1
ATOM 1358 C C . ARG A 1 168 ? -0.687 4.792 -6.158 1.00 69.38 168 ARG A C 1
ATOM 1360 O O . ARG A 1 168 ? -0.985 5.800 -6.779 1.00 69.38 168 ARG A O 1
ATOM 1367 N N . LYS A 1 169 ? -1.118 3.580 -6.513 1.00 76.38 169 LYS A N 1
ATOM 1368 C CA . LYS A 1 169 ? -1.953 3.340 -7.698 1.00 76.38 169 LYS A CA 1
ATOM 1369 C C . LYS A 1 169 ? -3.276 4.110 -7.642 1.00 76.38 169 LYS A C 1
ATOM 1371 O O . LYS A 1 169 ? -3.666 4.721 -8.633 1.00 76.38 169 LYS A O 1
ATOM 1376 N N . ASN A 1 170 ? -3.948 4.100 -6.493 1.00 73.69 170 ASN A N 1
ATOM 1377 C CA . ASN A 1 170 ? -5.250 4.747 -6.334 1.00 73.69 170 ASN A CA 1
ATOM 1378 C C . ASN A 1 170 ? -5.139 6.277 -6.250 1.00 73.69 170 ASN A C 1
ATOM 1380 O O . ASN A 1 170 ? -5.976 6.978 -6.814 1.00 73.69 170 ASN A O 1
ATOM 1384 N N . ASN A 1 171 ? -4.097 6.800 -5.599 1.00 73.56 171 ASN A N 1
ATOM 1385 C CA . ASN A 1 171 ? -3.886 8.239 -5.480 1.00 73.56 171 ASN A CA 1
ATOM 1386 C C . ASN A 1 171 ? -3.215 8.864 -6.698 1.00 73.56 171 ASN A C 1
ATOM 1388 O O . ASN A 1 171 ? -3.445 10.043 -6.929 1.00 73.56 171 ASN A O 1
ATOM 1392 N N . LEU A 1 172 ? -2.458 8.107 -7.500 1.00 77.44 172 LEU A N 1
ATOM 1393 C CA . LEU A 1 172 ? -1.811 8.623 -8.709 1.00 77.44 172 LEU A CA 1
ATOM 1394 C C . LEU A 1 172 ? -2.826 9.281 -9.644 1.00 77.44 172 LEU A C 1
ATOM 1396 O O . LEU A 1 172 ? -2.556 10.353 -10.173 1.00 77.44 172 LEU A O 1
ATOM 1400 N N . LYS A 1 173 ? -4.014 8.680 -9.794 1.00 78.81 173 LYS A N 1
ATOM 1401 C CA . LYS A 1 173 ? -5.099 9.267 -10.588 1.00 78.81 173 LYS A CA 1
ATOM 1402 C C . LYS A 1 173 ? -5.479 10.654 -10.068 1.00 78.81 173 LYS A C 1
ATOM 1404 O O . LYS A 1 173 ? -5.504 11.602 -10.842 1.00 78.81 173 LYS A O 1
ATOM 1409 N N . LYS A 1 174 ? -5.704 10.773 -8.759 1.00 76.12 174 LYS A N 1
ATOM 1410 C CA . LYS A 1 174 ? -6.068 12.040 -8.121 1.00 76.12 174 LYS A CA 1
ATOM 1411 C C . LYS A 1 174 ? -4.950 13.079 -8.244 1.00 76.12 174 LYS A C 1
ATOM 1413 O O . LYS A 1 174 ? -5.214 14.219 -8.583 1.00 76.12 174 LYS A O 1
ATOM 1418 N N . THR A 1 175 ? -3.695 12.683 -8.026 1.00 74.25 175 THR A N 1
ATOM 1419 C CA . THR A 1 175 ? -2.546 13.592 -8.153 1.00 74.25 175 THR A CA 1
ATOM 1420 C C . THR A 1 175 ? -2.372 14.093 -9.588 1.00 74.25 175 THR A C 1
ATOM 1422 O O . THR A 1 175 ? -2.039 15.256 -9.790 1.00 74.25 175 THR A O 1
ATOM 1425 N N . LEU A 1 176 ? -2.620 13.241 -10.589 1.00 80.56 176 LEU A N 1
ATOM 1426 C CA . LEU A 1 176 ? -2.607 13.637 -12.000 1.00 80.56 176 LEU A CA 1
ATOM 1427 C C . LEU A 1 176 ? -3.763 14.580 -12.346 1.00 80.56 176 LEU A C 1
ATOM 1429 O O . LEU A 1 176 ? -3.552 15.523 -13.103 1.00 80.56 176 LEU A O 1
ATOM 1433 N N . GLU A 1 177 ? -4.955 14.347 -11.796 1.00 82.69 177 GLU A N 1
ATOM 1434 C CA . GLU A 1 177 ? -6.108 15.242 -11.953 1.00 82.69 177 GLU A CA 1
ATOM 1435 C C . GLU A 1 177 ? -5.832 16.619 -11.328 1.00 82.69 177 GLU A C 1
ATOM 1437 O O . GLU A 1 177 ? -5.971 17.626 -12.020 1.00 82.69 177 GLU A O 1
ATOM 1442 N N . ASP A 1 178 ? -5.342 16.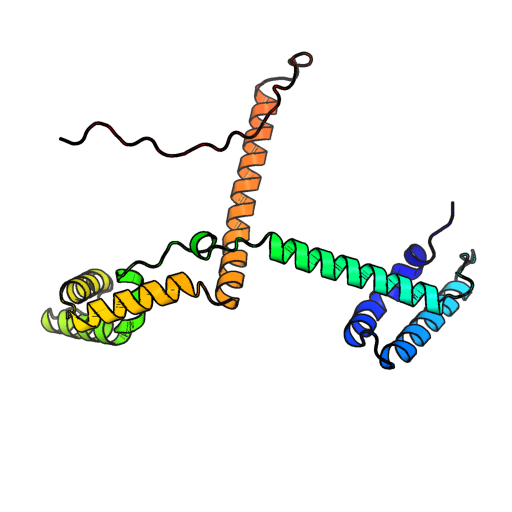666 -10.084 1.00 78.38 178 ASP A N 1
ATOM 1443 C CA . ASP A 1 178 ? -4.979 17.912 -9.391 1.00 78.38 178 ASP A CA 1
ATOM 1444 C C . ASP A 1 178 ? -3.893 18.687 -10.169 1.00 78.38 178 ASP A C 1
ATOM 1446 O O . ASP A 1 178 ? -3.970 19.906 -10.341 1.00 78.38 178 ASP A O 1
ATOM 1450 N N . PHE A 1 179 ? -2.886 17.980 -10.696 1.00 82.00 179 PHE A N 1
ATOM 1451 C CA . PHE A 1 179 ? -1.823 18.581 -11.503 1.00 82.00 179 PHE A CA 1
ATOM 1452 C C . PHE A 1 179 ? -2.336 19.107 -12.851 1.00 82.00 179 PHE A C 1
ATOM 1454 O O . PHE A 1 179 ? -1.979 20.211 -13.268 1.00 82.00 179 PHE A O 1
ATOM 1461 N N . ALA A 1 180 ? -3.203 18.349 -13.528 1.00 84.56 180 ALA A N 1
ATOM 1462 C CA . ALA A 1 180 ? -3.840 18.785 -14.766 1.00 84.56 180 ALA A CA 1
ATOM 1463 C C . ALA A 1 180 ? -4.701 20.035 -14.538 1.00 84.56 180 ALA A C 1
ATOM 1465 O O . ALA A 1 180 ? -4.643 20.976 -15.333 1.00 84.56 180 ALA A O 1
ATOM 1466 N N . GLU A 1 181 ? -5.444 20.085 -13.432 1.00 87.31 181 GLU A N 1
ATOM 1467 C CA . GLU A 1 181 ? -6.227 21.256 -13.048 1.00 87.31 181 GLU A CA 1
ATOM 1468 C C . GLU A 1 181 ? -5.324 22.469 -12.781 1.00 87.31 181 GLU A C 1
ATOM 1470 O O . GLU A 1 181 ? -5.611 23.578 -13.239 1.00 87.31 181 GLU A O 1
ATOM 1475 N N . GLN A 1 182 ? -4.190 22.272 -12.108 1.00 81.88 182 GLN A N 1
ATOM 1476 C CA . GLN A 1 182 ? -3.221 23.337 -11.858 1.00 81.88 182 GLN A CA 1
ATOM 1477 C C . GLN A 1 182 ? -2.635 23.899 -13.165 1.00 81.88 182 GLN A C 1
ATOM 1479 O O . GLN A 1 182 ? -2.548 25.121 -13.326 1.00 81.88 182 GLN A O 1
ATOM 1484 N N . ILE A 1 183 ? -2.297 23.036 -14.130 1.00 86.19 183 ILE A N 1
ATOM 1485 C CA . ILE A 1 183 ? -1.860 23.454 -15.472 1.00 86.19 183 ILE A CA 1
ATOM 1486 C C . ILE A 1 183 ? -2.956 24.266 -16.167 1.00 86.19 183 ILE A C 1
ATOM 1488 O O . ILE A 1 183 ? -2.678 25.351 -16.677 1.00 86.19 183 ILE A O 1
ATOM 1492 N N . GLN A 1 184 ? -4.201 23.785 -16.164 1.00 85.06 184 GLN A N 1
ATOM 1493 C CA . GLN A 1 184 ? -5.316 24.493 -16.795 1.00 85.06 184 GLN A CA 1
ATOM 1494 C C . GLN A 1 184 ? -5.535 25.875 -16.180 1.00 85.06 184 GLN A C 1
ATOM 1496 O O . GLN A 1 184 ? -5.640 26.853 -16.916 1.00 85.06 184 GLN A O 1
ATOM 1501 N N . ARG A 1 185 ? -5.524 25.985 -14.846 1.00 81.50 185 ARG A N 1
ATOM 1502 C CA . ARG A 1 185 ? -5.623 27.276 -14.148 1.00 81.50 185 ARG A CA 1
ATOM 1503 C C . ARG A 1 185 ? -4.498 28.220 -14.565 1.00 81.50 185 ARG A C 1
ATOM 1505 O O . ARG A 1 185 ? -4.759 29.382 -14.858 1.00 81.50 185 ARG A O 1
ATOM 1512 N N . THR A 1 186 ? -3.271 27.714 -14.655 1.00 80.88 186 THR A N 1
ATOM 1513 C CA . THR A 1 186 ? -2.098 28.519 -15.026 1.00 80.88 186 THR A CA 1
ATOM 1514 C C . THR A 1 186 ? -2.214 29.027 -16.464 1.00 80.88 186 THR A C 1
ATOM 1516 O O . THR A 1 186 ? -2.056 30.219 -16.705 1.00 80.88 186 THR A O 1
ATOM 1519 N N . ILE A 1 187 ? -2.591 28.158 -17.406 1.00 81.06 187 ILE A N 1
ATOM 1520 C CA . ILE A 1 187 ? -2.778 28.510 -18.823 1.00 81.06 187 ILE A CA 1
ATOM 1521 C C . ILE A 1 187 ? -3.938 29.498 -19.012 1.00 81.06 187 ILE A C 1
ATOM 1523 O O . ILE A 1 187 ? -3.835 30.425 -19.818 1.00 81.06 187 ILE A O 1
ATOM 1527 N N . VAL A 1 188 ? -5.044 29.327 -18.281 1.00 77.12 188 VAL A N 1
ATOM 1528 C CA . VAL A 1 188 ? -6.185 30.255 -18.328 1.00 77.12 188 VAL A CA 1
ATOM 1529 C C . VAL A 1 188 ? -5.771 31.636 -17.820 1.00 77.12 188 VAL A C 1
ATOM 1531 O O . VAL A 1 188 ? -6.083 32.628 -18.474 1.00 77.12 188 VAL A O 1
ATOM 1534 N N . ILE A 1 189 ? -4.998 31.713 -16.733 1.00 68.81 189 ILE A N 1
ATOM 1535 C CA . ILE A 1 189 ? -4.450 32.983 -16.230 1.00 68.81 189 ILE A CA 1
ATOM 1536 C C . ILE A 1 189 ? -3.549 33.642 -17.289 1.00 68.81 189 ILE A C 1
ATOM 1538 O O . ILE A 1 189 ? -3.685 34.838 -17.540 1.00 68.81 189 ILE A O 1
ATOM 1542 N N . SER A 1 190 ? -2.700 32.873 -17.983 1.00 60.81 190 SER A N 1
ATOM 1543 C CA . SER A 1 190 ? -1.855 33.393 -19.072 1.00 60.81 190 SER A CA 1
ATOM 1544 C C . SER A 1 190 ? -2.656 33.910 -20.275 1.00 60.81 190 SER A C 1
ATOM 1546 O O . SER A 1 190 ? -2.229 34.855 -20.929 1.00 60.81 190 SER A O 1
ATOM 1548 N N . ARG A 1 191 ? -3.819 33.313 -20.582 1.00 64.25 191 ARG A N 1
ATOM 1549 C CA . ARG A 1 191 ? -4.703 33.766 -21.675 1.00 64.25 191 ARG A CA 1
ATOM 1550 C C . ARG A 1 191 ? -5.520 35.005 -21.321 1.00 64.25 191 ARG A C 1
ATOM 1552 O O . ARG A 1 191 ? -5.782 35.810 -22.207 1.00 64.25 191 ARG A O 1
ATOM 1559 N N . VAL A 1 192 ? -5.935 35.148 -20.063 1.00 66.38 192 VAL A N 1
ATOM 1560 C CA . VAL A 1 192 ? -6.766 36.276 -19.607 1.00 66.38 192 VAL A CA 1
ATOM 1561 C C . VAL A 1 192 ? -5.941 37.554 -19.413 1.00 66.38 192 VAL A C 1
ATOM 1563 O O . VAL A 1 192 ? -6.476 38.644 -19.583 1.00 66.38 192 VAL A O 1
ATOM 1566 N N . LEU A 1 193 ? -4.642 37.443 -19.116 1.00 60.06 193 LEU A N 1
ATOM 1567 C CA . LEU A 1 193 ? -3.776 38.605 -18.865 1.00 60.06 193 LEU A CA 1
ATOM 1568 C C . LEU A 1 193 ? -3.164 39.259 -20.119 1.00 60.06 193 LEU A C 1
ATOM 1570 O O . LEU A 1 193 ? -2.540 40.307 -19.992 1.00 60.06 193 LEU A O 1
ATOM 1574 N N . GLY A 1 194 ? -3.387 38.709 -21.317 1.00 46.25 194 GLY A N 1
ATOM 1575 C CA . GLY A 1 194 ? -2.915 39.291 -22.580 1.00 46.25 194 GLY A CA 1
ATOM 1576 C C . GLY A 1 194 ? -1.378 39.266 -22.764 1.00 46.25 194 GLY A C 1
ATOM 1577 O O . GLY A 1 194 ? -0.623 39.209 -21.797 1.00 46.25 194 GLY A O 1
ATOM 1578 N N . PRO A 1 195 ? -0.871 39.283 -24.009 1.00 56.75 195 PRO A N 1
ATOM 1579 C CA . PRO A 1 195 ? 0.564 39.177 -24.306 1.00 56.75 195 PRO A CA 1
ATOM 1580 C C . PRO A 1 195 ? 1.402 40.457 -24.076 1.00 56.75 195 PRO A C 1
ATOM 1582 O O . PRO A 1 195 ? 2.578 40.469 -24.431 1.00 56.75 195 PRO A O 1
ATOM 1585 N N . ASP A 1 196 ? 0.867 41.512 -23.456 1.00 52.31 196 ASP A N 1
ATOM 1586 C CA . ASP A 1 196 ? 1.536 42.829 -23.396 1.00 52.31 196 ASP A CA 1
ATOM 1587 C C . ASP A 1 196 ? 2.571 43.010 -22.266 1.00 52.31 196 ASP A C 1
ATOM 1589 O O . ASP A 1 196 ? 3.097 44.103 -22.064 1.00 52.31 196 ASP A O 1
ATOM 1593 N N . LEU A 1 197 ? 2.960 41.948 -21.557 1.00 55.28 197 LEU A N 1
ATOM 1594 C CA . LEU A 1 197 ? 4.054 41.996 -20.575 1.00 55.28 197 LEU A CA 1
ATOM 1595 C C . LEU A 1 197 ? 5.334 41.370 -21.134 1.00 55.28 197 LEU A C 1
ATOM 1597 O O . LEU A 1 197 ? 5.854 40.386 -20.613 1.00 55.28 197 LEU A O 1
ATOM 1601 N N . SER A 1 198 ? 5.868 41.959 -22.204 1.00 54.91 198 SER A N 1
ATOM 1602 C CA . SER A 1 198 ? 7.162 41.562 -22.770 1.00 54.91 198 SER A CA 1
ATOM 1603 C C . SER A 1 198 ? 8.373 42.148 -22.029 1.00 54.91 198 SER A C 1
ATOM 1605 O O . SER A 1 198 ? 9.492 41.763 -22.351 1.00 54.91 198 SER A O 1
ATOM 1607 N N . HIS A 1 199 ? 8.206 43.026 -21.029 1.00 54.41 199 HIS A N 1
ATOM 1608 C CA . HIS A 1 199 ? 9.314 43.694 -20.316 1.00 54.41 199 HIS A CA 1
ATOM 1609 C C . HIS A 1 199 ? 9.070 43.841 -18.798 1.00 54.41 199 HIS A C 1
ATOM 1611 O O . HIS A 1 199 ? 9.122 44.939 -18.248 1.00 54.41 199 HIS A O 1
ATOM 1617 N N . SER A 1 200 ? 8.851 42.744 -18.070 1.00 49.50 200 SER A N 1
ATOM 1618 C CA . SER A 1 200 ? 9.091 42.764 -16.619 1.00 49.50 200 SER A CA 1
ATOM 1619 C C . SER A 1 200 ? 9.945 41.576 -16.215 1.00 49.50 200 SER A C 1
ATOM 1621 O O . SER A 1 200 ? 9.526 40.431 -16.383 1.00 49.50 200 SER A O 1
ATOM 1623 N N . SER A 1 201 ? 11.142 41.866 -15.700 1.00 52.72 201 SER A N 1
ATOM 1624 C CA . SER A 1 201 ? 12.031 40.921 -15.030 1.00 52.72 201 SER A CA 1
ATOM 1625 C C . SER A 1 201 ? 11.234 39.903 -14.227 1.00 52.72 201 SER A C 1
ATOM 1627 O O . SER A 1 201 ? 10.508 40.274 -13.306 1.00 52.72 201 SER A O 1
ATOM 1629 N N . PHE A 1 202 ? 11.386 38.626 -14.575 1.00 50.75 202 PHE A N 1
ATOM 1630 C CA . PHE A 1 202 ? 10.929 37.524 -13.743 1.00 50.75 202 PHE A CA 1
ATOM 1631 C C . PHE A 1 202 ? 11.486 37.734 -12.327 1.00 50.75 202 PHE A C 1
ATOM 1633 O O . PHE A 1 202 ? 12.711 37.749 -12.170 1.00 50.75 202 PHE A O 1
ATOM 1640 N N . PRO A 1 203 ? 10.648 37.929 -11.293 1.00 48.25 203 PRO A N 1
ATOM 1641 C CA . PRO A 1 203 ? 11.145 37.888 -9.933 1.00 48.25 203 PRO A CA 1
ATOM 1642 C C . PRO A 1 203 ? 11.656 36.470 -9.672 1.00 48.25 203 PRO A C 1
ATOM 1644 O O . PRO A 1 203 ? 10.969 35.488 -9.954 1.00 48.25 203 PRO A O 1
ATOM 1647 N N . ASP A 1 204 ? 12.888 36.390 -9.176 1.00 49.16 204 ASP A N 1
ATOM 1648 C CA . ASP A 1 204 ? 13.569 35.173 -8.746 1.00 49.16 204 ASP A CA 1
ATOM 1649 C C . ASP A 1 204 ? 12.652 34.398 -7.781 1.00 49.16 204 ASP A C 1
ATOM 1651 O O . ASP A 1 204 ? 12.516 34.743 -6.603 1.00 49.16 204 ASP A O 1
ATOM 1655 N N . PHE A 1 205 ? 11.954 33.382 -8.301 1.00 50.81 205 PHE A N 1
ATOM 1656 C CA . PHE A 1 205 ? 11.068 32.503 -7.541 1.00 50.81 205 PHE A CA 1
ATOM 1657 C C . PHE A 1 205 ? 11.921 31.543 -6.704 1.00 50.81 205 PHE A C 1
ATOM 1659 O O . PHE A 1 205 ? 11.962 30.331 -6.918 1.00 50.81 205 PHE A O 1
ATOM 1666 N N . ARG A 1 206 ? 12.596 32.088 -5.688 1.00 51.12 206 ARG A N 1
ATOM 1667 C CA . ARG A 1 206 ? 13.031 31.285 -4.550 1.00 51.12 206 ARG A CA 1
ATOM 1668 C C . ARG A 1 206 ? 11.776 30.799 -3.846 1.00 51.12 206 ARG A C 1
ATOM 1670 O O . ARG A 1 206 ? 11.072 31.581 -3.209 1.00 51.12 206 ARG A O 1
ATOM 1677 N N . ILE A 1 207 ? 11.515 29.502 -3.969 1.00 49.84 207 ILE A N 1
ATOM 1678 C CA . ILE A 1 207 ? 10.514 28.771 -3.195 1.00 49.84 207 ILE A CA 1
ATOM 1679 C C . ILE A 1 207 ? 10.830 29.014 -1.713 1.00 49.84 207 ILE A C 1
ATOM 1681 O O . ILE A 1 207 ? 11.712 28.378 -1.138 1.00 49.84 207 ILE A O 1
ATOM 1685 N N . ARG A 1 208 ? 10.152 29.986 -1.094 1.00 46.00 208 ARG A N 1
ATOM 1686 C CA . ARG A 1 208 ? 10.138 30.109 0.362 1.00 46.00 208 ARG A CA 1
ATOM 1687 C C . ARG A 1 208 ? 9.200 29.020 0.875 1.00 46.00 208 ARG A C 1
ATOM 1689 O O . ARG A 1 208 ? 8.044 29.002 0.453 1.00 46.00 208 ARG A O 1
ATOM 1696 N N . PRO A 1 209 ? 9.655 28.121 1.760 1.00 46.44 209 PRO A N 1
ATOM 1697 C CA . PRO A 1 209 ? 8.760 27.178 2.403 1.00 46.44 209 PRO A CA 1
ATOM 1698 C C . PRO A 1 209 ? 7.733 27.975 3.211 1.00 46.44 209 PRO A C 1
ATOM 1700 O O . PRO A 1 209 ? 8.073 28.701 4.145 1.00 46.44 209 PRO A O 1
ATOM 1703 N N . THR A 1 210 ? 6.469 27.876 2.814 1.00 47.03 210 THR A N 1
ATOM 1704 C CA . THR A 1 210 ? 5.328 28.364 3.585 1.00 47.03 210 THR A CA 1
ATOM 1705 C C . THR A 1 210 ? 5.268 27.594 4.899 1.00 47.03 210 THR A C 1
ATOM 1707 O O . THR A 1 210 ? 4.813 26.453 4.944 1.00 47.03 210 THR A O 1
ATOM 1710 N N . SER A 1 211 ? 5.754 28.227 5.968 1.00 52.66 211 SER A N 1
ATOM 1711 C CA . SER A 1 211 ? 5.470 27.839 7.347 1.00 52.66 211 SER A CA 1
ATOM 1712 C C . SER A 1 211 ? 3.978 28.047 7.595 1.00 52.66 211 SER A C 1
ATOM 1714 O O . SER A 1 211 ? 3.499 29.174 7.711 1.00 52.66 211 SER A O 1
ATOM 1716 N N . MET A 1 212 ? 3.231 26.948 7.595 1.00 58.09 212 MET A N 1
ATOM 1717 C CA . MET A 1 212 ? 1.795 26.922 7.835 1.00 58.09 212 MET A CA 1
ATOM 1718 C C . MET A 1 212 ? 1.555 26.701 9.336 1.00 58.09 212 MET A C 1
ATOM 1720 O O . MET A 1 212 ? 1.253 25.595 9.757 1.00 58.09 212 MET A O 1
ATOM 1724 N N . TYR A 1 213 ? 1.737 27.741 10.153 1.00 54.66 213 TYR A N 1
ATOM 1725 C CA . TYR A 1 213 ? 1.205 27.790 11.521 1.00 54.66 213 TYR A CA 1
ATOM 1726 C C . TYR A 1 213 ? 0.916 29.245 11.909 1.00 54.66 213 TYR A C 1
ATOM 1728 O O . TYR A 1 213 ? 1.814 30.000 12.273 1.00 54.66 213 TYR A O 1
ATOM 1736 N N . CYS A 1 214 ? -0.360 29.622 11.860 1.00 46.78 214 CYS A N 1
ATOM 1737 C CA . CYS A 1 214 ? -0.897 30.730 12.643 1.00 46.78 214 CYS A CA 1
ATOM 1738 C C . CYS A 1 214 ? -1.758 30.112 13.752 1.00 46.78 214 CYS A C 1
ATOM 1740 O O . CYS A 1 214 ? -2.766 29.483 13.425 1.00 46.78 214 CYS A O 1
ATOM 1742 N N . PRO A 1 215 ? -1.392 30.232 15.039 1.00 60.09 215 PRO A N 1
ATOM 1743 C CA . PRO A 1 215 ? -2.337 29.975 16.110 1.00 60.09 215 PRO A CA 1
ATOM 1744 C C . PRO A 1 215 ? -3.314 31.153 16.215 1.00 60.09 215 PRO A C 1
ATOM 1746 O O . PRO A 1 215 ? -2.920 32.316 16.164 1.00 60.09 215 PRO A O 1
ATOM 1749 N N . ASP A 1 216 ? -4.590 30.808 16.335 1.00 59.09 216 ASP A N 1
ATOM 1750 C CA . ASP A 1 216 ? -5.732 31.695 16.543 1.00 59.09 216 ASP A CA 1
ATOM 1751 C C . ASP A 1 216 ? -5.661 32.330 17.950 1.00 59.09 216 ASP A C 1
ATOM 1753 O O . ASP A 1 216 ? -5.709 31.597 18.943 1.00 59.09 216 ASP A O 1
ATOM 1757 N N . PRO A 1 217 ? -5.520 33.663 18.084 1.00 61.44 217 PRO A N 1
ATOM 1758 C CA . PRO A 1 217 ? -5.490 34.343 19.370 1.00 61.44 217 PRO A CA 1
ATOM 1759 C C . PRO A 1 217 ? -6.901 34.765 19.797 1.00 61.44 217 PRO A C 1
ATOM 1761 O O . PRO A 1 217 ? -7.114 35.905 20.187 1.00 61.44 217 PRO A O 1
ATOM 1764 N N . THR A 1 218 ? -7.877 33.859 19.729 1.00 66.38 218 THR A N 1
ATOM 1765 C CA . THR A 1 218 ? -9.199 34.080 20.331 1.00 66.38 218 THR A CA 1
ATOM 1766 C C . THR A 1 218 ? -9.852 32.770 20.766 1.00 66.38 218 THR A C 1
ATOM 1768 O O . THR A 1 218 ? -10.829 32.293 20.193 1.00 66.38 218 THR A O 1
ATOM 1771 N N . ARG A 1 219 ? -9.340 32.194 21.856 1.00 51.81 219 ARG A N 1
ATOM 1772 C CA . ARG A 1 219 ? -10.139 31.318 22.718 1.00 51.81 219 ARG A CA 1
ATOM 1773 C C . ARG A 1 219 ? -9.953 31.727 24.175 1.00 51.81 219 ARG A C 1
ATOM 1775 O O . ARG A 1 219 ? -8.870 31.571 24.731 1.00 51.81 219 ARG A O 1
ATOM 1782 N N . VAL A 1 220 ? -11.029 32.319 24.691 1.00 54.75 220 VAL A N 1
ATOM 1783 C CA . VAL A 1 220 ? -11.340 32.598 26.100 1.00 54.75 220 VAL A CA 1
ATOM 1784 C C . VAL A 1 220 ? -11.520 31.286 26.854 1.00 54.75 220 VAL A C 1
ATOM 1786 O O . VAL A 1 220 ? -12.082 30.348 26.240 1.00 54.75 220 VAL A O 1
#

Secondary structure (DSSP, 8-state):
----HHHHTHHHHHHHHHHHHHHTTSTTHHHHHHHHHHHHHHHHHT-SS-----TTHHHHHHHHHHHHHHHHHHHHHHHHHHS--SHHHHSPPPPHHHHHHHHTHHHHHHHHHHHHHHTT--S-HHHHHHHHHHHHHT--HHHHHHHHHHHHHHHHH-S-HHHHHHHHHHHHHHHHHHHHHHHHHHHHHHHHS-S---S-----------------S---

Radius of gyration: 31.04 Å; chains: 1; bounding box: 71×62×80 Å

Organism: NCBI:txid116603